Protein AF-A0A3L7VLM8-F1 (afdb_monomer_lite)

Radius of gyration: 22.76 Å; chains: 1; bounding box: 62×41×64 Å

Foldseek 3Di:
DPPPLDADDPLLVVLLVLLVQLLVLLVVLLVLLVVCVQLVLLQVDLDPPDDLCPLQPDPPDPPRDRVVPDPDVSVVSNNVSVNSLVSSLVSLLVSQLSLLVVAPPNVLSVQLSVLLVQLLVQLRVQAQRVCCVVQVPVRGNVVSNVVSVVSNVVSLVSLVVSLVVVVVVVDLCSLLSVLSSVLNVLSSVLSCLSRCCSSCCVPPNPVSSLVSSLSSVVSSVSSVVSSVSSVCVSVPADPDPDDPPPVVVCCLVVVLVVLVNQLSVLVSCCSPVVDPVSVVSNVVSLVVNLVSLVVVLVVLVVPVSVCVPCVVVSVVVNVVSVVVVVVVVVVCCQPPVPPDHVDDND

Sequence (346 aa):
MNTDAKPPAHGERGLRNLVWVSLLLTLPLLLLGTLITTFRVGMVDPLWPTEPWYLFNDPSRPGSVPFWKEDRPGYLIEHIHRVFGYLVGVAILVQTVAFGLKSRSMGVWIFGLAGVIVGTVLAMASIDTKLAITDPIGAVRPGILRAGLGIIIAGVSALFVTLVLEYREKGPMRFVMTLGAFVFLGVISQGLLGGLRVYLNAIVGPQLASIHGALAQVVFACMAGLLALLTLERNPPPPMAIPMTRRGVLIWTNGLLMLCLLQLVWAVWLRHFHHPIAQRLHLFFGCLIPAFIVGIHLKGLQYREIFRWFGPASGMLLILVLFQVLLGIEAWIGKFGTGKPLIEAA

pLDDT: mean 84.91, std 12.1, range [33.97, 97.69]

Secondary structure (DSSP, 8-state):
-----PPPPHHHHHHHHHHHHHHHHHHHHHHHHHHHHHHT-TTSS---SPPSSTTT--TTSTT---GGG---HHHHHHHHHHHHHHHHHHHHHHHHHHHHTT-TTHHHHHHHHHHHHHHHHHHHHTB-TTGGGT-TTTTB-HHHHHHHHHHHHHHHHHHHHHHHHHHHTT-TTHHHHHHHHHHHHHHHHHHHHHHHHHHHHHHH-THHHHHHHHHHHHHHHHHHHHHHHHHHHHSPPPP-SS---HHHHHHHHHHHHHHHHHHHHHHHHHHHH--HHHHHHHHHHHHHHHHHHHHHHHHHHTSHHHHHHHHHHHHHHHHHHHHHHHHHHHHHHHHHTSSS-SS---

Structure (mmCIF, N/CA/C/O backbone):
data_AF-A0A3L7VLM8-F1
#
_entry.id   AF-A0A3L7VLM8-F1
#
loop_
_atom_site.group_PDB
_atom_site.id
_atom_site.type_symbol
_atom_site.label_atom_id
_atom_site.label_alt_id
_atom_site.label_comp_id
_atom_site.label_asym_id
_atom_site.label_entity_id
_atom_site.label_seq_id
_atom_site.pdbx_PDB_ins_code
_atom_site.Cartn_x
_atom_site.Cartn_y
_atom_site.Cartn_z
_atom_site.occupancy
_atom_site.B_iso_or_equiv
_atom_site.auth_seq_id
_atom_site.auth_comp_id
_atom_site.auth_asym_id
_atom_site.auth_atom_id
_atom_site.pdbx_PDB_model_num
ATOM 1 N N . MET A 1 1 ? -20.679 16.022 30.825 1.00 39.44 1 MET A N 1
ATOM 2 C CA . MET A 1 1 ? -19.253 15.976 30.432 1.00 39.44 1 MET A CA 1
ATOM 3 C C . MET A 1 1 ? -18.596 14.969 31.351 1.00 39.44 1 MET A C 1
ATOM 5 O O . MET A 1 1 ? -18.498 15.251 32.532 1.00 39.44 1 MET A O 1
ATOM 9 N N . ASN A 1 2 ? -18.286 13.767 30.864 1.00 33.97 2 ASN A N 1
ATOM 10 C CA . ASN A 1 2 ? -17.602 12.771 31.685 1.00 33.97 2 ASN A CA 1
ATOM 11 C C . ASN A 1 2 ? -16.105 13.117 31.669 1.00 33.97 2 ASN A C 1
ATOM 13 O O . ASN A 1 2 ? -15.445 12.935 30.648 1.00 33.97 2 ASN A O 1
ATOM 17 N N . THR A 1 3 ? -15.621 13.736 32.742 1.00 45.78 3 THR A N 1
ATOM 18 C CA . THR A 1 3 ? -14.241 14.227 32.899 1.00 45.78 3 THR A CA 1
ATOM 19 C C . THR A 1 3 ? -13.246 13.125 33.271 1.00 45.78 3 THR A C 1
ATOM 21 O O . THR A 1 3 ? -12.060 13.406 33.399 1.00 45.78 3 THR A O 1
ATOM 24 N N . ASP A 1 4 ? -13.691 11.868 33.354 1.00 44.88 4 ASP A N 1
ATOM 25 C CA . ASP A 1 4 ? -12.878 10.730 33.807 1.00 44.88 4 ASP A CA 1
ATOM 26 C C . ASP A 1 4 ? -12.217 9.938 32.667 1.00 44.88 4 ASP A C 1
ATOM 28 O O . ASP A 1 4 ? -11.866 8.764 32.816 1.00 44.88 4 ASP A O 1
ATOM 32 N N . ALA A 1 5 ? -12.006 10.560 31.503 1.00 50.66 5 ALA A N 1
ATOM 33 C CA . ALA A 1 5 ? -11.162 9.970 30.469 1.00 50.66 5 ALA A CA 1
ATOM 34 C C . ALA A 1 5 ? -9.701 10.007 30.941 1.00 50.66 5 ALA A C 1
ATOM 36 O O . ALA A 1 5 ? -8.978 10.982 30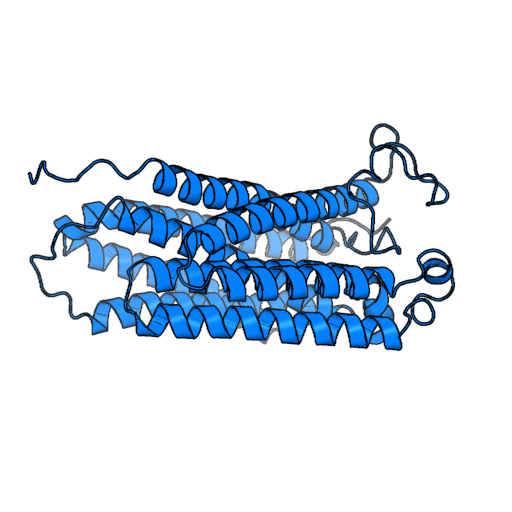.725 1.00 50.66 5 ALA A O 1
ATOM 37 N N . LYS A 1 6 ? -9.281 8.936 31.626 1.00 47.66 6 LYS A N 1
ATOM 38 C CA . LYS A 1 6 ? -7.903 8.716 32.075 1.00 47.66 6 LYS A CA 1
ATOM 39 C C . LYS A 1 6 ? -6.955 9.023 30.904 1.00 47.66 6 LYS A C 1
ATOM 41 O O . LYS A 1 6 ? -7.157 8.470 29.819 1.00 47.66 6 LYS A O 1
ATOM 46 N N . PRO A 1 7 ? -5.954 9.910 31.068 1.00 48.12 7 PRO A N 1
ATOM 47 C CA . PRO A 1 7 ? -5.064 10.263 29.973 1.00 48.12 7 PRO A CA 1
ATOM 48 C C . PRO A 1 7 ? -4.404 8.987 29.438 1.00 48.12 7 PRO A C 1
ATOM 50 O O . PRO A 1 7 ? -3.978 8.149 30.240 1.00 48.12 7 PRO A O 1
ATOM 53 N N . PRO A 1 8 ? -4.318 8.814 28.107 1.00 51.38 8 PRO A N 1
ATOM 54 C CA . PRO A 1 8 ? -3.797 7.587 27.532 1.00 51.38 8 PRO A CA 1
ATOM 55 C C . PRO A 1 8 ? -2.381 7.354 28.046 1.00 51.38 8 PRO A C 1
ATOM 57 O O . PRO A 1 8 ? -1.548 8.282 28.072 1.00 51.38 8 PRO A O 1
ATOM 60 N N . ALA A 1 9 ? -2.113 6.108 28.441 1.00 56.94 9 ALA A N 1
ATOM 61 C CA . ALA A 1 9 ? -0.786 5.684 28.848 1.00 56.94 9 ALA A CA 1
ATOM 62 C C . ALA A 1 9 ? 0.214 6.105 27.759 1.00 56.94 9 ALA A C 1
ATOM 64 O O . ALA A 1 9 ? -0.071 6.002 26.562 1.00 56.94 9 ALA A O 1
ATOM 65 N N . HIS A 1 10 ? 1.384 6.619 28.146 1.00 55.94 10 HIS A N 1
ATOM 66 C CA . HIS A 1 10 ? 2.382 7.157 27.208 1.00 55.94 10 HIS A CA 1
ATOM 67 C C . HIS A 1 10 ? 2.682 6.214 26.022 1.00 55.94 10 HIS A C 1
ATOM 69 O O . HIS A 1 10 ? 2.908 6.681 24.905 1.00 55.94 10 HIS A O 1
ATOM 75 N N . GLY A 1 11 ? 2.574 4.896 26.227 1.00 60.31 11 GLY A N 1
ATOM 76 C CA . GLY A 1 11 ? 2.759 3.884 25.189 1.00 60.31 11 GLY A CA 1
ATOM 77 C C . GLY A 1 11 ? 1.723 3.878 24.053 1.00 60.31 11 GLY A C 1
ATOM 78 O O . GLY A 1 11 ? 2.037 3.381 22.974 1.00 60.31 11 GLY A O 1
ATOM 79 N N . GLU A 1 12 ? 0.500 4.382 24.228 1.00 68.25 12 GLU A N 1
ATOM 80 C CA . GLU A 1 12 ? -0.524 4.423 23.158 1.00 68.25 12 GLU A CA 1
ATOM 81 C C . GLU A 1 12 ? -0.300 5.589 22.189 1.00 68.25 12 GLU A C 1
ATOM 83 O O . GLU A 1 12 ? -0.495 5.461 20.979 1.00 68.25 12 GLU A O 1
ATOM 88 N N . ARG A 1 13 ? 0.208 6.717 22.706 1.00 76.81 13 ARG A N 1
ATOM 89 C CA . ARG A 1 13 ? 0.612 7.869 21.887 1.00 76.81 13 ARG A CA 1
ATOM 90 C C . ARG A 1 13 ? 1.747 7.505 20.928 1.00 76.81 13 ARG A C 1
ATOM 92 O O . ARG A 1 13 ? 1.697 7.907 19.769 1.00 76.81 13 ARG A O 1
ATOM 99 N N . GLY A 1 14 ? 2.711 6.707 21.391 1.00 85.81 14 GLY A N 1
ATOM 100 C CA . GLY A 1 14 ? 3.822 6.227 20.566 1.00 85.81 14 GLY A CA 1
ATOM 101 C C . GLY A 1 14 ? 3.358 5.398 19.366 1.00 85.81 14 GLY A C 1
ATOM 102 O O . GLY A 1 14 ? 3.743 5.689 18.239 1.00 85.81 14 GLY A O 1
ATOM 103 N N . LEU A 1 15 ? 2.458 4.433 19.582 1.00 87.81 15 LEU A N 1
ATOM 104 C CA . LEU A 1 15 ? 1.950 3.562 18.514 1.00 87.81 15 LEU A CA 1
ATOM 105 C C . LEU A 1 15 ? 1.250 4.333 17.396 1.00 87.81 15 LEU A C 1
ATOM 107 O O . LEU A 1 15 ? 1.531 4.118 16.221 1.00 87.81 15 LEU A O 1
ATOM 111 N N . ARG A 1 16 ? 0.366 5.267 17.755 1.00 91.12 16 ARG A N 1
ATOM 112 C CA . ARG A 1 16 ? -0.339 6.085 16.764 1.00 91.12 16 ARG A CA 1
ATOM 113 C C . ARG A 1 16 ? 0.626 6.942 15.943 1.00 91.12 16 ARG A C 1
ATOM 115 O O . ARG A 1 16 ? 0.424 7.109 14.745 1.00 91.12 16 ARG A O 1
ATOM 122 N N . ASN A 1 17 ? 1.668 7.478 16.576 1.00 93.50 17 ASN A N 1
ATOM 123 C CA . ASN A 1 17 ? 2.672 8.282 15.885 1.00 93.50 17 ASN A CA 1
ATOM 124 C C . ASN A 1 17 ? 3.482 7.440 14.885 1.00 93.50 17 ASN A C 1
ATOM 126 O O . ASN A 1 17 ? 3.762 7.924 13.794 1.00 93.50 17 ASN A O 1
ATOM 130 N N . LEU A 1 18 ? 3.784 6.174 15.200 1.00 94.75 18 LEU A N 1
ATOM 131 C CA . LEU A 1 18 ? 4.432 5.253 14.255 1.00 94.75 18 LEU A CA 1
ATOM 132 C C . LEU A 1 18 ? 3.567 4.993 13.010 1.00 94.75 18 LEU A C 1
ATOM 134 O O . LEU A 1 18 ? 4.087 4.997 11.893 1.00 94.75 18 LEU A O 1
ATOM 138 N N . VAL A 1 19 ? 2.247 4.843 13.180 1.00 95.12 19 VAL A N 1
ATOM 139 C CA . VAL A 1 19 ? 1.322 4.695 12.039 1.00 95.12 19 VAL A CA 1
ATOM 140 C C . VAL A 1 19 ? 1.255 5.975 11.205 1.00 95.12 19 VAL A C 1
ATOM 142 O O . VAL A 1 19 ? 1.270 5.905 9.978 1.00 95.12 19 VAL A O 1
ATOM 145 N N . TRP A 1 20 ? 1.243 7.149 11.843 1.00 95.81 20 TRP A N 1
ATOM 146 C CA . TRP A 1 20 ? 1.320 8.431 11.135 1.00 95.81 20 TRP A CA 1
ATOM 147 C C . TRP A 1 20 ? 2.587 8.557 10.293 1.00 95.81 20 TRP A C 1
ATOM 149 O O . TRP A 1 20 ? 2.496 8.900 9.119 1.00 95.81 20 TRP A O 1
ATOM 159 N N . VAL A 1 21 ? 3.752 8.251 10.869 1.00 96.69 21 VAL A N 1
ATOM 160 C CA . VAL A 1 21 ? 5.030 8.267 10.143 1.00 96.69 21 VAL A CA 1
ATOM 161 C C . VAL A 1 21 ? 4.974 7.318 8.947 1.00 96.69 21 VAL A C 1
ATOM 163 O O . VAL A 1 21 ? 5.314 7.715 7.835 1.00 96.69 21 VAL A O 1
ATOM 166 N N . SER A 1 22 ? 4.468 6.099 9.142 1.00 96.94 22 SER A N 1
ATOM 167 C CA . SER A 1 22 ? 4.335 5.117 8.063 1.00 96.94 22 SER A CA 1
ATOM 168 C C . SER A 1 22 ? 3.427 5.608 6.929 1.00 96.94 22 SER A C 1
ATOM 170 O O . SER A 1 22 ? 3.779 5.476 5.758 1.00 96.94 22 SER A O 1
ATOM 172 N N . LEU A 1 23 ? 2.291 6.234 7.252 1.00 96.12 23 LEU A N 1
ATOM 173 C CA . LEU A 1 23 ? 1.383 6.827 6.264 1.00 96.12 23 LEU A CA 1
ATOM 174 C C . LEU A 1 23 ? 2.022 7.997 5.509 1.00 96.12 23 LEU A C 1
ATOM 176 O O . LEU A 1 23 ? 1.921 8.058 4.284 1.00 96.12 23 LEU A O 1
ATOM 180 N N . LEU A 1 24 ? 2.701 8.895 6.226 1.00 96.81 24 LEU A N 1
ATOM 181 C CA . LEU A 1 24 ? 3.368 10.060 5.641 1.00 96.81 24 LEU A CA 1
ATOM 182 C C . LEU A 1 24 ? 4.532 9.672 4.725 1.00 96.81 24 LEU A C 1
ATOM 184 O O . LEU A 1 24 ? 4.775 10.376 3.754 1.00 96.81 24 LEU A O 1
ATOM 188 N N . LEU A 1 25 ? 5.216 8.557 4.994 1.00 97.69 25 LEU A N 1
ATOM 189 C CA . LEU A 1 25 ? 6.241 8.000 4.103 1.00 97.69 25 LEU A CA 1
ATOM 190 C C . LEU A 1 25 ? 5.637 7.230 2.921 1.00 97.69 25 LEU A C 1
ATOM 192 O O . LEU A 1 25 ? 6.186 7.249 1.821 1.00 97.69 25 LEU A O 1
ATOM 196 N N . THR A 1 26 ? 4.494 6.570 3.118 1.00 97.69 26 THR A N 1
ATOM 197 C CA . THR A 1 26 ? 3.841 5.785 2.056 1.00 97.69 26 THR A CA 1
ATOM 198 C C . THR A 1 26 ? 3.175 6.677 1.008 1.00 97.69 26 THR A C 1
ATOM 200 O O . THR A 1 26 ? 3.148 6.327 -0.168 1.00 97.69 26 THR A O 1
ATOM 203 N N . LEU A 1 27 ? 2.675 7.854 1.390 1.00 95.00 27 LEU A N 1
ATOM 204 C CA . LEU A 1 27 ? 2.068 8.796 0.448 1.00 95.00 27 LEU A CA 1
ATOM 205 C C . LEU A 1 27 ? 3.019 9.215 -0.700 1.00 95.00 27 LEU A C 1
ATOM 207 O O . LEU A 1 27 ? 2.658 9.001 -1.860 1.00 95.00 27 LEU A O 1
ATOM 211 N N . PRO A 1 28 ? 4.231 9.754 -0.446 1.00 96.25 28 PRO A N 1
ATOM 212 C CA . PRO A 1 28 ? 5.183 10.058 -1.510 1.00 96.25 28 PRO A CA 1
ATOM 213 C C . PRO A 1 28 ? 5.636 8.798 -2.254 1.00 96.25 28 PRO A C 1
ATOM 215 O O . PRO A 1 28 ? 5.805 8.863 -3.469 1.00 96.25 28 PRO A O 1
ATOM 218 N N . LEU A 1 29 ? 5.746 7.640 -1.587 1.00 97.00 29 LEU A N 1
ATOM 219 C CA . LEU A 1 29 ? 6.049 6.371 -2.257 1.00 97.00 29 LEU A CA 1
ATOM 220 C C . LEU A 1 29 ? 5.020 6.038 -3.355 1.00 97.00 29 LEU A C 1
ATOM 222 O O . LEU A 1 29 ? 5.406 5.689 -4.473 1.00 97.00 29 LEU A O 1
ATOM 226 N N . LEU A 1 30 ? 3.721 6.194 -3.072 1.00 95.31 30 LEU A N 1
ATOM 227 C CA . LEU A 1 30 ? 2.640 5.969 -4.043 1.00 95.31 30 LEU A CA 1
ATOM 228 C C . LEU A 1 30 ? 2.655 6.988 -5.191 1.00 95.31 30 LEU A C 1
ATOM 230 O O . LEU A 1 30 ? 2.444 6.620 -6.352 1.00 95.31 30 LEU A O 1
ATOM 234 N N . LEU A 1 31 ? 2.924 8.260 -4.885 1.00 93.94 31 LEU A N 1
ATOM 235 C CA . LEU A 1 31 ? 3.045 9.310 -5.900 1.00 93.94 31 LEU A CA 1
ATOM 236 C C . LEU A 1 31 ? 4.219 9.023 -6.843 1.00 93.94 31 LEU A C 1
ATOM 238 O O . LEU A 1 31 ? 4.042 9.013 -8.059 1.00 93.94 31 LEU A O 1
ATOM 242 N N . LEU A 1 32 ? 5.385 8.680 -6.294 1.00 94.81 32 LEU A N 1
ATOM 243 C CA . LEU A 1 32 ? 6.559 8.267 -7.065 1.00 94.81 32 LEU A CA 1
ATOM 244 C C . LEU A 1 32 ? 6.281 7.009 -7.900 1.00 94.81 32 LEU A C 1
ATOM 246 O O . LEU A 1 32 ? 6.687 6.942 -9.055 1.00 94.81 32 LEU A O 1
ATOM 250 N N . GLY A 1 33 ? 5.521 6.044 -7.372 1.00 92.69 33 GLY A N 1
ATOM 251 C CA . GLY A 1 33 ? 5.088 4.865 -8.133 1.00 92.69 33 GLY A CA 1
ATOM 252 C C . GLY A 1 33 ? 4.193 5.224 -9.326 1.00 92.69 33 GLY A C 1
ATOM 253 O O . GLY A 1 33 ? 4.283 4.620 -10.401 1.00 92.69 33 GLY A O 1
ATOM 254 N N . THR A 1 34 ? 3.369 6.265 -9.174 1.00 88.94 34 THR A N 1
ATOM 255 C CA . THR A 1 34 ? 2.581 6.826 -10.278 1.00 88.94 34 THR A CA 1
ATOM 256 C C . THR A 1 34 ? 3.490 7.466 -11.324 1.00 88.94 34 THR A C 1
ATOM 258 O O . THR A 1 34 ? 3.306 7.180 -12.505 1.00 88.94 34 THR A O 1
ATOM 261 N N . LEU A 1 35 ? 4.504 8.241 -10.917 1.00 90.19 35 LEU A N 1
ATOM 262 C CA . LEU A 1 35 ? 5.498 8.821 -11.833 1.00 90.19 35 LEU A CA 1
ATOM 263 C C . LEU A 1 35 ? 6.276 7.740 -12.588 1.00 90.19 35 LEU A C 1
ATOM 265 O O . LEU A 1 35 ? 6.375 7.815 -13.810 1.00 90.19 35 LEU A O 1
ATOM 269 N N . ILE A 1 36 ? 6.730 6.691 -11.894 1.00 90.38 36 ILE A N 1
ATOM 270 C CA . ILE A 1 36 ? 7.381 5.523 -12.504 1.00 90.38 36 ILE A CA 1
ATOM 271 C C . ILE A 1 36 ? 6.535 4.950 -13.636 1.00 90.38 36 ILE A C 1
ATOM 273 O O . ILE A 1 36 ? 7.028 4.695 -14.733 1.00 90.38 36 ILE A O 1
ATOM 277 N N . THR A 1 37 ? 5.247 4.748 -13.370 1.00 85.56 37 THR A N 1
ATOM 278 C CA . THR A 1 37 ? 4.349 4.108 -14.332 1.00 85.56 37 THR A CA 1
ATOM 279 C C . THR A 1 37 ? 3.968 5.063 -15.465 1.00 85.56 37 THR A C 1
ATOM 281 O O . THR A 1 37 ? 3.727 4.624 -16.587 1.00 85.56 37 THR A O 1
ATOM 284 N N . THR A 1 38 ? 3.884 6.366 -15.191 1.00 83.38 38 THR A N 1
ATOM 285 C CA . THR A 1 38 ? 3.551 7.397 -16.183 1.00 83.38 38 THR A CA 1
ATOM 286 C C . THR A 1 38 ? 4.710 7.643 -17.145 1.00 83.38 38 THR A C 1
ATOM 288 O O . THR A 1 38 ? 4.496 7.617 -18.353 1.00 83.38 38 THR A O 1
ATOM 291 N N . PHE A 1 39 ? 5.931 7.796 -16.629 1.00 85.19 39 PHE A N 1
ATOM 292 C CA . PHE A 1 39 ? 7.134 8.000 -17.442 1.00 85.19 39 PHE A CA 1
ATOM 293 C C . PHE A 1 39 ? 7.760 6.697 -17.947 1.00 85.19 39 PHE A C 1
ATOM 295 O O . PHE A 1 39 ? 8.713 6.738 -18.712 1.00 85.19 39 PHE A O 1
ATOM 302 N N . ARG A 1 40 ? 7.214 5.538 -17.552 1.00 86.75 40 ARG A N 1
ATOM 303 C CA . ARG A 1 40 ? 7.698 4.197 -17.931 1.00 86.75 40 ARG A CA 1
ATOM 304 C C . ARG A 1 40 ? 9.151 3.932 -17.523 1.00 86.75 40 ARG A C 1
ATOM 306 O O . ARG A 1 40 ? 9.852 3.167 -18.172 1.00 86.75 40 ARG A O 1
ATOM 313 N N . VAL A 1 41 ? 9.570 4.501 -16.397 1.00 89.50 41 VAL A N 1
ATOM 314 C CA . VAL A 1 41 ? 10.942 4.407 -15.868 1.00 89.50 41 VAL A CA 1
ATOM 315 C C . VAL A 1 41 ? 11.079 3.335 -14.783 1.00 89.50 41 VAL A C 1
ATOM 317 O O . VAL A 1 41 ? 11.945 3.410 -13.933 1.00 89.50 41 VAL A O 1
ATOM 320 N N . GLY A 1 42 ? 10.190 2.340 -14.747 1.00 84.38 42 GLY A N 1
ATOM 321 C CA . GLY A 1 42 ? 10.134 1.363 -13.647 1.00 84.38 42 GLY A CA 1
ATOM 322 C C . GLY A 1 42 ? 11.128 0.211 -13.717 1.00 84.38 42 GLY A C 1
ATOM 323 O O . GLY A 1 42 ? 10.953 -0.731 -12.943 1.00 84.38 42 GLY A O 1
ATOM 324 N N . MET A 1 43 ? 12.042 0.267 -14.688 1.00 87.00 43 MET A N 1
ATOM 325 C CA . MET A 1 43 ? 12.967 -0.787 -15.113 1.00 87.00 43 MET A CA 1
ATOM 326 C C . MET A 1 43 ? 14.268 -0.189 -15.691 1.00 87.00 43 MET A C 1
ATOM 328 O O . MET A 1 43 ? 14.934 -0.835 -16.496 1.00 87.00 43 MET A O 1
ATOM 332 N N . VAL A 1 44 ? 14.584 1.072 -15.370 1.00 86.88 44 VAL A N 1
ATOM 333 C CA . VAL A 1 44 ? 15.812 1.735 -15.834 1.00 86.88 44 VAL A CA 1
ATOM 334 C C . VAL A 1 44 ? 17.030 1.103 -15.158 1.00 86.88 44 VAL A C 1
ATOM 336 O O . VAL A 1 44 ? 18.052 0.926 -15.816 1.00 86.88 44 VAL A O 1
ATOM 339 N N . ASP A 1 45 ? 16.919 0.713 -13.882 1.00 85.81 45 ASP A N 1
ATOM 340 C CA . ASP A 1 45 ? 17.905 -0.154 -13.222 1.00 85.81 45 ASP A CA 1
ATOM 341 C C . ASP A 1 45 ? 17.491 -1.636 -13.286 1.00 85.81 45 ASP A C 1
ATOM 343 O O . ASP A 1 45 ? 16.538 -2.040 -12.601 1.00 85.81 45 ASP A O 1
ATOM 347 N N . PRO A 1 46 ? 18.220 -2.474 -14.052 1.00 83.94 46 PRO A N 1
ATOM 348 C CA . PRO A 1 46 ? 17.936 -3.902 -14.175 1.00 83.94 46 PRO A CA 1
ATOM 349 C C . PRO A 1 46 ? 18.320 -4.707 -12.921 1.00 83.94 46 PRO A C 1
ATOM 351 O O . PRO A 1 46 ? 18.087 -5.916 -12.872 1.00 83.94 46 PRO A O 1
ATOM 354 N N . LEU A 1 47 ? 18.919 -4.078 -11.906 1.00 86.50 47 LEU A N 1
ATOM 355 C CA . LEU A 1 47 ? 19.399 -4.761 -10.710 1.00 86.50 47 LEU A CA 1
ATOM 356 C C . LEU A 1 47 ? 18.444 -4.615 -9.528 1.00 86.50 47 LEU A C 1
ATOM 358 O O . LEU A 1 47 ? 18.072 -3.517 -9.119 1.00 86.50 47 LEU A O 1
ATOM 362 N N . TRP A 1 48 ? 18.104 -5.741 -8.913 1.00 87.38 48 TRP A N 1
ATOM 363 C CA . TRP A 1 48 ? 17.438 -5.846 -7.625 1.00 87.38 48 TRP A CA 1
ATOM 364 C C . TRP A 1 48 ? 17.892 -7.140 -6.917 1.00 87.38 48 TRP A C 1
ATOM 366 O O . TRP A 1 48 ? 18.001 -8.178 -7.555 1.00 87.38 48 TRP A O 1
ATOM 376 N N . PRO A 1 49 ? 18.127 -7.156 -5.600 1.00 86.38 49 PRO A N 1
ATOM 377 C CA . PRO A 1 49 ? 17.949 -6.072 -4.643 1.00 86.38 49 PRO A CA 1
ATOM 378 C C . PRO A 1 49 ? 19.009 -4.974 -4.775 1.00 86.38 49 PRO A C 1
ATOM 380 O O . PRO A 1 49 ? 20.135 -5.216 -5.198 1.00 86.38 49 PRO A O 1
ATOM 383 N N . THR A 1 50 ? 18.646 -3.745 -4.406 1.00 84.69 50 THR A N 1
ATOM 384 C CA . THR A 1 50 ? 19.601 -2.631 -4.272 1.00 84.69 50 THR A CA 1
ATOM 385 C C . THR A 1 50 ? 19.938 -2.440 -2.807 1.00 84.69 50 THR A C 1
ATOM 387 O O . THR A 1 50 ? 19.108 -2.726 -1.954 1.00 84.69 50 THR A O 1
ATOM 390 N N . GLU A 1 51 ? 21.095 -1.889 -2.473 1.00 83.31 51 GLU A N 1
ATOM 391 C CA . GLU A 1 51 ? 21.316 -1.412 -1.103 1.00 83.31 51 GLU A CA 1
ATOM 392 C C . GLU A 1 51 ? 20.395 -0.203 -0.810 1.00 83.31 51 GLU A C 1
ATOM 394 O O . GLU A 1 51 ? 19.753 0.294 -1.733 1.00 83.31 51 GLU A O 1
ATOM 399 N N . PRO A 1 52 ? 20.241 0.272 0.438 1.00 81.31 52 PRO A N 1
ATOM 400 C CA . PRO A 1 52 ? 19.489 1.504 0.722 1.00 81.31 52 PRO A CA 1
ATOM 401 C C . PRO A 1 52 ? 20.249 2.809 0.413 1.00 81.31 52 PRO A C 1
ATOM 403 O O . PRO A 1 52 ? 19.621 3.834 0.164 1.00 81.31 52 PRO A O 1
ATOM 406 N N . TRP A 1 53 ? 21.588 2.791 0.427 1.00 80.12 53 TRP A N 1
ATOM 407 C CA . TRP A 1 53 ? 22.461 3.978 0.297 1.00 80.12 53 TRP A CA 1
ATOM 408 C C . TRP A 1 53 ? 23.092 4.163 -1.092 1.00 80.12 53 TRP A C 1
ATOM 410 O O . TRP A 1 53 ? 23.858 5.099 -1.306 1.00 80.12 53 TRP A O 1
ATOM 420 N N . TYR A 1 54 ? 22.764 3.304 -2.049 1.00 77.19 54 TYR A N 1
ATOM 421 C CA . TYR A 1 54 ? 23.346 3.268 -3.396 1.00 77.19 54 TYR A CA 1
ATOM 422 C C . TYR A 1 54 ? 23.272 4.593 -4.190 1.00 77.19 54 TYR A C 1
ATOM 424 O O . TYR A 1 54 ? 24.077 4.798 -5.090 1.00 77.19 54 TYR A O 1
ATOM 432 N N . LEU A 1 55 ? 22.351 5.514 -3.863 1.00 81.12 55 LEU A N 1
ATOM 433 C CA . LEU A 1 55 ? 22.290 6.853 -4.478 1.00 81.12 55 LEU A CA 1
ATOM 434 C C . LEU A 1 55 ? 23.476 7.759 -4.099 1.00 81.12 55 LEU A C 1
ATOM 436 O O . LEU A 1 55 ? 23.714 8.764 -4.768 1.00 81.12 55 LEU A O 1
ATOM 440 N N . PHE A 1 56 ? 24.204 7.451 -3.023 1.00 78.62 56 PHE A N 1
ATOM 441 C CA . PHE A 1 56 ? 25.368 8.233 -2.597 1.00 78.62 56 PHE A CA 1
ATOM 442 C C . PHE A 1 56 ? 26.648 7.792 -3.305 1.00 78.62 56 PHE A C 1
ATOM 444 O O . PHE A 1 56 ? 27.449 8.641 -3.689 1.00 78.62 56 PHE A O 1
ATOM 451 N N . ASN A 1 57 ? 26.836 6.483 -3.465 1.00 72.06 57 ASN A N 1
ATOM 452 C CA . ASN A 1 57 ? 27.910 5.859 -4.230 1.00 72.06 57 ASN A CA 1
ATOM 453 C C . ASN A 1 57 ? 27.639 4.349 -4.270 1.00 72.06 57 ASN A C 1
ATOM 455 O O . ASN A 1 57 ? 27.420 3.760 -3.210 1.00 72.06 57 ASN A O 1
ATOM 459 N N . ASP A 1 58 ? 27.683 3.719 -5.444 1.00 70.94 58 ASP A N 1
ATOM 460 C CA . ASP A 1 58 ? 27.598 2.262 -5.546 1.00 70.94 58 ASP A CA 1
ATOM 461 C C . ASP A 1 58 ? 28.703 1.698 -6.451 1.00 70.94 58 ASP A C 1
ATOM 463 O O . ASP A 1 58 ? 28.527 1.596 -7.670 1.00 70.94 58 ASP A O 1
ATOM 467 N N . PRO A 1 59 ? 29.833 1.272 -5.859 1.00 67.00 59 PRO A N 1
ATOM 468 C CA . PRO A 1 59 ? 30.957 0.708 -6.599 1.00 67.00 59 PRO A CA 1
ATOM 469 C C . PRO A 1 59 ? 30.613 -0.578 -7.361 1.00 67.00 59 PRO A C 1
ATOM 471 O O . PRO A 1 59 ? 31.359 -0.975 -8.253 1.00 67.00 59 PRO A O 1
ATOM 474 N N . SER A 1 60 ? 29.519 -1.260 -7.001 1.00 65.62 60 SER A N 1
ATOM 475 C CA . SER A 1 60 ? 29.114 -2.520 -7.626 1.00 65.62 60 SER A CA 1
ATOM 476 C C . SER A 1 60 ? 28.376 -2.330 -8.957 1.00 65.62 60 SER A C 1
ATOM 478 O O . SER A 1 60 ? 28.213 -3.296 -9.705 1.00 65.62 60 SER A O 1
ATOM 480 N N . ARG A 1 61 ? 27.979 -1.092 -9.285 1.00 70.94 61 ARG A N 1
ATOM 481 C CA . ARG A 1 61 ? 27.235 -0.739 -10.499 1.00 70.94 61 ARG A CA 1
ATOM 482 C C . ARG A 1 61 ? 28.107 0.036 -11.496 1.00 70.94 61 ARG A C 1
ATOM 484 O O . ARG A 1 61 ? 28.478 1.178 -11.217 1.00 70.94 61 ARG A O 1
ATOM 491 N N . PRO A 1 62 ? 28.398 -0.526 -12.683 1.00 68.25 62 PRO A N 1
ATOM 492 C CA . PRO A 1 62 ? 29.109 0.194 -13.735 1.00 68.25 62 PRO A CA 1
ATOM 493 C C . PRO A 1 62 ? 28.369 1.480 -14.126 1.00 68.25 62 PRO A C 1
ATOM 495 O O . PRO A 1 62 ? 27.191 1.440 -14.473 1.00 68.25 62 PRO A O 1
ATOM 498 N N . GLY A 1 63 ? 29.060 2.621 -14.070 1.00 70.50 63 GLY A N 1
ATOM 499 C CA . GLY A 1 63 ? 28.486 3.918 -14.439 1.00 70.50 63 GLY A CA 1
ATOM 500 C C . GLY A 1 63 ? 27.560 4.540 -13.390 1.00 70.50 63 GLY A C 1
ATOM 501 O O . GLY A 1 63 ? 26.880 5.513 -13.708 1.00 70.50 63 GLY A O 1
ATOM 502 N N . SER A 1 64 ? 27.523 4.017 -12.157 1.00 74.81 64 SER A N 1
ATOM 503 C CA . SER A 1 64 ? 26.860 4.723 -11.061 1.00 74.81 64 SER A CA 1
ATOM 504 C C . SER A 1 64 ? 27.622 6.010 -10.734 1.00 74.81 64 SER A C 1
ATOM 506 O O . SER A 1 64 ? 28.851 6.037 -10.628 1.00 74.81 64 SER A O 1
ATOM 508 N N . VAL A 1 65 ? 26.878 7.100 -10.589 1.00 79.69 65 VAL A N 1
ATOM 509 C CA . VAL A 1 65 ? 27.389 8.370 -10.080 1.00 79.69 65 VAL A CA 1
ATOM 510 C C . VAL A 1 65 ? 26.559 8.776 -8.864 1.00 79.69 65 VAL A C 1
ATOM 512 O O . VAL A 1 65 ? 25.399 8.373 -8.750 1.00 79.69 65 VAL A O 1
ATOM 515 N N . PRO A 1 66 ? 27.118 9.566 -7.935 1.00 85.38 66 PRO A N 1
ATOM 516 C CA . PRO A 1 66 ? 26.327 10.122 -6.846 1.00 85.38 66 PRO A CA 1
ATOM 517 C C . PRO A 1 66 ? 25.124 10.908 -7.377 1.00 85.38 66 PRO A C 1
ATOM 519 O O . PRO A 1 66 ? 25.239 11.569 -8.408 1.00 85.38 66 PRO A O 1
ATOM 522 N N . PHE A 1 67 ? 24.000 10.908 -6.655 1.00 83.62 67 PHE A N 1
ATOM 523 C CA . PHE A 1 67 ? 22.736 11.473 -7.150 1.00 83.62 67 PHE A CA 1
ATOM 524 C C . PHE A 1 67 ? 22.827 12.945 -7.591 1.00 83.62 67 PHE A C 1
ATOM 526 O O . PHE A 1 67 ? 22.083 13.364 -8.467 1.00 83.62 67 PHE A O 1
ATOM 533 N N . TRP A 1 68 ? 23.739 13.736 -7.014 1.00 83.81 68 TRP A N 1
ATOM 534 C CA . TRP A 1 68 ? 23.968 15.139 -7.397 1.00 83.81 68 TRP A CA 1
ATOM 535 C C . TRP A 1 68 ? 24.730 15.312 -8.720 1.00 83.81 68 TRP A C 1
ATOM 537 O O . TRP A 1 68 ? 24.910 16.437 -9.178 1.00 83.81 68 TRP A O 1
ATOM 547 N N . LYS A 1 69 ? 25.211 14.217 -9.313 1.00 86.75 69 LYS A N 1
ATOM 548 C CA . LYS A 1 69 ? 25.854 14.158 -10.633 1.00 86.75 69 LYS A CA 1
ATOM 549 C C . LYS A 1 69 ? 25.066 13.314 -11.638 1.00 86.75 69 LYS A C 1
ATOM 551 O O . LYS A 1 69 ? 25.502 13.201 -12.775 1.00 86.75 69 LYS A O 1
ATOM 556 N N . GLU A 1 70 ? 23.960 12.703 -11.220 1.00 86.69 70 GLU A N 1
ATOM 557 C CA . GLU A 1 70 ? 23.113 11.885 -12.085 1.00 86.69 70 GLU A CA 1
ATOM 558 C C . GLU A 1 70 ? 22.199 12.797 -12.908 1.00 86.69 70 GLU A C 1
ATOM 560 O O . GLU A 1 70 ? 21.363 13.519 -12.365 1.00 86.69 70 GLU A O 1
ATOM 565 N N . ASP A 1 71 ? 22.377 12.775 -14.223 1.00 86.19 71 ASP A N 1
ATOM 566 C CA . ASP A 1 71 ? 21.670 13.619 -15.181 1.00 86.19 71 ASP A CA 1
ATOM 567 C C . ASP A 1 71 ? 20.444 12.926 -15.794 1.00 86.19 71 ASP A C 1
ATOM 569 O O . ASP A 1 71 ? 19.612 13.589 -16.416 1.00 86.19 71 ASP A O 1
ATOM 573 N N . ARG A 1 72 ? 20.268 11.613 -15.580 1.00 87.12 72 ARG A N 1
ATOM 574 C CA . ARG A 1 72 ? 19.130 10.850 -16.112 1.00 87.12 72 ARG A CA 1
ATOM 575 C C . ARG A 1 72 ? 17.914 10.957 -15.179 1.00 87.12 72 ARG A C 1
ATOM 577 O O . ARG A 1 72 ? 17.855 10.274 -14.149 1.00 87.12 72 ARG A O 1
ATOM 584 N N . PRO A 1 73 ? 16.861 11.717 -15.542 1.00 87.44 73 PRO A N 1
ATOM 585 C CA . PRO A 1 73 ? 15.717 11.944 -14.656 1.00 87.44 73 PRO A CA 1
ATOM 586 C C . PRO A 1 73 ? 14.938 10.657 -14.355 1.00 87.44 73 PRO A C 1
ATOM 588 O O . PRO A 1 73 ? 14.461 10.469 -13.237 1.00 87.44 73 PRO A O 1
ATOM 591 N N . GLY A 1 74 ? 14.838 9.739 -15.323 1.00 88.00 74 GLY A N 1
ATOM 592 C CA . GLY A 1 74 ? 14.171 8.451 -15.124 1.00 88.00 74 GLY A CA 1
ATOM 593 C C . GLY A 1 74 ? 14.863 7.571 -14.086 1.00 88.00 74 GLY A C 1
ATOM 594 O O . GLY A 1 74 ? 14.187 6.979 -13.244 1.00 88.00 74 GLY A O 1
ATOM 595 N N . TYR A 1 75 ? 16.199 7.570 -14.088 1.00 86.75 75 TYR A N 1
ATOM 596 C CA . TYR A 1 75 ? 16.999 6.879 -13.082 1.00 86.75 75 TYR A CA 1
ATOM 597 C C . TYR A 1 75 ? 16.723 7.472 -11.694 1.00 86.75 75 TYR A C 1
ATOM 599 O O . TYR A 1 75 ? 16.392 6.734 -10.771 1.00 86.75 75 TYR A O 1
ATOM 607 N N . LEU A 1 76 ? 16.755 8.798 -11.536 1.00 88.88 76 LEU A N 1
ATOM 608 C CA . LEU A 1 76 ? 16.448 9.442 -10.252 1.00 88.88 76 LEU A CA 1
ATOM 609 C C . LEU A 1 76 ? 15.033 9.121 -9.745 1.00 88.88 76 LEU A C 1
ATOM 611 O O . LEU A 1 76 ? 14.868 8.788 -8.573 1.00 88.88 76 LEU A O 1
ATOM 615 N N . ILE A 1 77 ? 14.017 9.179 -10.613 1.00 91.19 77 ILE A N 1
ATOM 616 C CA . ILE A 1 77 ? 12.622 8.880 -10.244 1.00 91.19 77 ILE A CA 1
ATOM 617 C C . ILE A 1 77 ? 12.486 7.442 -9.734 1.00 91.19 77 ILE A C 1
ATOM 619 O O . ILE A 1 77 ? 11.881 7.215 -8.681 1.00 91.19 77 ILE A O 1
ATOM 623 N N . GLU A 1 78 ? 13.053 6.474 -10.459 1.00 90.50 78 GLU A N 1
ATOM 624 C CA . GLU A 1 78 ? 13.009 5.068 -10.061 1.00 90.50 78 GLU A CA 1
ATOM 625 C C . GLU A 1 78 ? 13.687 4.840 -8.708 1.00 90.50 78 GLU A C 1
ATOM 627 O O . GLU A 1 78 ? 13.163 4.151 -7.829 1.00 90.50 78 GLU A O 1
ATOM 632 N N . HIS A 1 79 ? 14.848 5.448 -8.514 1.00 88.94 79 HIS A N 1
ATOM 633 C CA . HIS A 1 79 ? 15.659 5.193 -7.338 1.00 88.94 79 HIS A CA 1
ATOM 634 C C . HIS A 1 79 ? 15.147 5.912 -6.089 1.00 88.94 79 HIS A C 1
ATOM 636 O O . HIS A 1 79 ? 15.088 5.315 -5.011 1.00 88.94 79 HIS A O 1
ATOM 642 N N . ILE A 1 80 ? 14.655 7.146 -6.213 1.00 91.69 80 ILE A N 1
ATOM 643 C CA . ILE A 1 80 ? 13.980 7.826 -5.100 1.00 91.69 80 ILE A CA 1
ATOM 644 C C . ILE A 1 80 ? 12.768 6.998 -4.644 1.00 91.69 80 ILE A C 1
ATOM 646 O O . ILE A 1 80 ? 12.573 6.814 -3.443 1.00 91.69 80 ILE A O 1
ATOM 650 N N . HIS A 1 81 ? 12.004 6.403 -5.567 1.00 94.00 81 HIS A N 1
ATOM 651 C CA . HIS A 1 81 ? 10.928 5.474 -5.206 1.00 94.00 81 HIS A CA 1
ATOM 652 C C . HIS A 1 81 ? 11.434 4.253 -4.423 1.00 94.00 81 HIS A C 1
ATOM 654 O O . HIS A 1 81 ? 10.853 3.915 -3.392 1.00 94.00 81 HIS A O 1
ATOM 660 N N . ARG A 1 82 ? 12.533 3.614 -4.855 1.00 93.00 82 ARG A N 1
ATOM 661 C CA . ARG A 1 82 ? 13.144 2.480 -4.132 1.00 93.00 82 ARG A CA 1
ATOM 662 C C . ARG A 1 82 ? 13.611 2.886 -2.724 1.00 93.00 82 ARG A C 1
ATOM 664 O O . ARG A 1 82 ? 13.367 2.148 -1.771 1.00 93.00 82 ARG A O 1
ATOM 671 N N . VAL A 1 83 ? 14.204 4.074 -2.560 1.00 92.44 83 VAL A N 1
ATOM 672 C CA . VAL A 1 83 ? 14.609 4.616 -1.244 1.00 92.44 83 VAL A CA 1
ATOM 673 C C . VAL A 1 83 ? 13.400 4.841 -0.337 1.00 92.44 83 VAL A C 1
ATOM 675 O O . VAL A 1 83 ? 13.413 4.412 0.816 1.00 92.44 83 VAL A O 1
ATOM 678 N N . PHE A 1 84 ? 12.320 5.437 -0.847 1.00 95.00 84 PHE A N 1
ATOM 679 C CA . PHE A 1 84 ? 11.072 5.536 -0.086 1.00 95.00 84 PHE A CA 1
ATOM 680 C C . PHE A 1 84 ? 10.507 4.154 0.270 1.00 95.00 84 PHE A C 1
ATOM 682 O O . PHE A 1 84 ? 9.972 3.986 1.364 1.00 95.00 84 PHE A O 1
ATOM 689 N N . GLY A 1 85 ? 10.683 3.152 -0.596 1.00 94.94 85 GLY A N 1
ATOM 690 C CA . GLY A 1 85 ? 10.345 1.758 -0.308 1.00 94.94 85 GLY A CA 1
ATOM 691 C C . GLY A 1 85 ? 11.078 1.230 0.927 1.00 94.94 85 GLY A C 1
ATOM 692 O O . GLY A 1 85 ? 10.446 0.652 1.812 1.00 94.94 85 GLY A O 1
ATOM 693 N N . TYR A 1 86 ? 12.382 1.508 1.045 1.00 93.75 86 TYR A N 1
ATOM 694 C CA . TYR A 1 86 ? 13.165 1.188 2.244 1.00 93.75 86 TYR A CA 1
ATOM 695 C C . TYR A 1 86 ? 12.683 1.938 3.485 1.00 93.75 86 TYR A C 1
ATOM 697 O O . TYR A 1 86 ? 12.492 1.318 4.531 1.00 93.75 86 TYR A O 1
ATOM 705 N N . LEU A 1 87 ? 12.441 3.248 3.378 1.00 95.62 87 LEU A N 1
ATOM 706 C CA . LEU A 1 87 ? 11.958 4.057 4.502 1.00 95.62 87 LEU A CA 1
ATOM 707 C C . LEU A 1 87 ? 10.609 3.549 5.029 1.00 95.62 87 LEU A C 1
ATOM 709 O O . LEU A 1 87 ? 10.433 3.400 6.239 1.00 95.62 87 LEU A O 1
ATOM 713 N N . VAL A 1 88 ? 9.677 3.229 4.128 1.00 97.38 88 VAL A N 1
ATOM 714 C CA . VAL A 1 88 ? 8.381 2.634 4.481 1.00 97.38 88 VAL A CA 1
ATOM 715 C C . VAL A 1 88 ? 8.570 1.252 5.101 1.00 97.38 88 VAL A C 1
ATOM 717 O O . VAL A 1 88 ? 7.975 0.974 6.140 1.00 97.38 88 VAL A O 1
ATOM 720 N N . GLY A 1 89 ? 9.426 0.402 4.523 1.00 95.31 89 GLY A N 1
ATOM 721 C CA . GLY A 1 89 ? 9.736 -0.921 5.067 1.00 95.31 89 GLY A CA 1
ATOM 722 C C . GLY A 1 89 ? 10.260 -0.863 6.505 1.00 95.31 89 GLY A C 1
ATOM 723 O O . GLY A 1 89 ? 9.764 -1.585 7.370 1.00 95.31 89 GLY A O 1
ATOM 724 N N . VAL A 1 90 ? 11.196 0.049 6.791 1.00 95.31 90 VAL A N 1
ATOM 725 C CA . VAL A 1 90 ? 11.738 0.266 8.142 1.00 95.31 90 VAL A CA 1
ATOM 726 C C . VAL A 1 90 ? 10.671 0.809 9.090 1.00 95.31 90 VAL A C 1
ATOM 728 O O . VAL A 1 90 ? 10.511 0.276 10.188 1.00 95.31 90 VAL A O 1
ATOM 731 N N . ALA A 1 91 ? 9.906 1.827 8.686 1.00 96.88 91 ALA A N 1
ATOM 732 C CA . ALA A 1 91 ? 8.854 2.400 9.528 1.00 96.88 91 ALA A CA 1
ATOM 733 C C . ALA A 1 91 ? 7.803 1.347 9.924 1.00 96.88 91 ALA A C 1
ATOM 735 O O . ALA A 1 91 ? 7.417 1.243 11.091 1.00 96.88 91 ALA A O 1
ATOM 736 N N . ILE A 1 92 ? 7.407 0.506 8.967 1.00 96.12 92 ILE A N 1
ATOM 737 C CA . ILE A 1 92 ? 6.435 -0.566 9.171 1.00 96.12 92 ILE A CA 1
ATOM 738 C C . ILE A 1 92 ? 7.017 -1.707 10.001 1.00 96.12 92 ILE A C 1
ATOM 740 O O . ILE A 1 92 ? 6.309 -2.254 10.849 1.00 96.12 92 ILE A O 1
ATOM 744 N N . LEU A 1 93 ? 8.301 -2.031 9.845 1.00 94.44 93 LEU A N 1
ATOM 745 C CA . LEU A 1 93 ? 8.986 -2.976 10.722 1.00 94.44 93 LEU A CA 1
ATOM 746 C C . LEU A 1 93 ? 8.997 -2.476 12.174 1.00 94.44 93 LEU A C 1
ATOM 748 O O . LEU A 1 93 ? 8.577 -3.207 13.069 1.00 94.44 93 LEU A O 1
ATOM 752 N N . VAL A 1 94 ? 9.395 -1.222 12.412 1.00 95.00 94 VAL A N 1
ATOM 753 C CA . VAL A 1 94 ? 9.403 -0.612 13.755 1.00 95.00 94 VAL A CA 1
ATOM 754 C C . VAL A 1 94 ? 8.001 -0.617 14.365 1.00 95.00 94 VAL A C 1
ATOM 756 O O . VAL A 1 94 ? 7.827 -1.009 15.519 1.00 95.00 94 VAL A O 1
ATOM 759 N N . GLN A 1 95 ? 6.983 -0.249 13.586 1.00 93.44 95 GLN A N 1
ATOM 760 C CA . GLN A 1 95 ? 5.584 -0.321 14.007 1.00 93.44 95 GLN A CA 1
ATOM 761 C C . GLN A 1 95 ? 5.166 -1.753 14.388 1.00 93.44 95 GLN A C 1
ATOM 763 O O . GLN A 1 95 ? 4.533 -1.961 15.423 1.00 93.44 95 GLN A O 1
ATOM 768 N N . THR A 1 96 ? 5.536 -2.742 13.575 1.00 92.25 96 THR A N 1
ATOM 769 C CA . THR A 1 96 ? 5.195 -4.162 13.772 1.00 92.25 96 THR A CA 1
ATOM 770 C C . THR A 1 96 ? 5.869 -4.732 15.018 1.00 92.25 96 THR A C 1
ATOM 772 O O . THR A 1 96 ? 5.231 -5.446 15.794 1.00 92.25 96 THR A O 1
ATOM 775 N N . VAL A 1 97 ? 7.131 -4.369 15.265 1.00 91.94 97 VAL A N 1
ATOM 776 C CA . VAL A 1 97 ? 7.838 -4.690 16.514 1.00 91.94 97 VAL A CA 1
ATOM 777 C C . VAL A 1 97 ? 7.121 -4.051 17.700 1.00 91.94 97 VAL A C 1
ATOM 779 O O . VAL A 1 97 ? 6.805 -4.744 18.664 1.00 91.94 97 VAL A O 1
ATOM 782 N N . ALA A 1 98 ? 6.788 -2.760 17.623 1.00 90.50 98 ALA A N 1
ATOM 783 C CA . ALA A 1 98 ? 6.125 -2.047 18.714 1.00 90.50 98 ALA A CA 1
ATOM 784 C C . ALA A 1 98 ? 4.745 -2.632 19.070 1.00 90.50 98 ALA A C 1
ATOM 786 O O . ALA A 1 98 ? 4.373 -2.645 20.244 1.00 90.50 98 ALA A O 1
ATOM 787 N N . PHE A 1 99 ? 3.992 -3.140 18.089 1.00 87.62 99 PHE A N 1
ATOM 788 C CA . PHE A 1 99 ? 2.758 -3.893 18.344 1.00 87.62 99 PHE A CA 1
ATOM 789 C C . PHE A 1 99 ? 3.035 -5.254 18.983 1.00 87.62 99 PHE A C 1
ATOM 791 O O . PHE A 1 99 ? 2.383 -5.610 19.962 1.00 87.62 99 PHE A O 1
ATOM 798 N N . GLY A 1 100 ? 4.031 -5.980 18.475 1.00 85.75 100 GLY A N 1
ATOM 799 C CA . GLY A 1 100 ? 4.456 -7.274 19.003 1.00 85.75 100 GLY A CA 1
ATOM 800 C C . GLY A 1 100 ? 4.870 -7.245 20.467 1.00 85.75 100 GLY A C 1
ATOM 801 O O . GLY A 1 100 ? 4.476 -8.118 21.233 1.00 85.75 100 GLY A O 1
ATOM 802 N N . LEU A 1 101 ? 5.595 -6.201 20.875 1.00 86.56 101 LEU A N 1
ATOM 803 C CA . LEU A 1 101 ? 6.020 -5.994 22.265 1.00 86.56 101 LEU A CA 1
ATOM 804 C C . LEU A 1 101 ? 4.847 -5.798 23.238 1.00 86.56 101 LEU A C 1
ATOM 806 O O . LEU A 1 101 ? 5.027 -5.914 24.446 1.00 86.56 101 LEU A O 1
ATOM 810 N N . LYS A 1 102 ? 3.646 -5.495 22.731 1.00 82.94 102 LYS A N 1
ATOM 811 C CA . LYS A 1 102 ? 2.417 -5.411 23.530 1.00 82.94 102 LYS A CA 1
ATOM 812 C C . LYS A 1 102 ? 1.535 -6.655 23.425 1.00 82.94 102 LYS A C 1
ATOM 814 O O . LYS A 1 102 ? 0.520 -6.723 24.116 1.00 82.94 102 LYS A O 1
ATOM 819 N N . SER A 1 103 ? 1.892 -7.614 22.571 1.00 81.25 103 SER A N 1
ATOM 820 C CA . SER A 1 103 ? 1.180 -8.886 22.449 1.00 81.25 103 SER A CA 1
ATOM 821 C C . SER A 1 103 ? 1.433 -9.756 23.673 1.00 81.25 103 SER A C 1
ATOM 823 O O . SER A 1 103 ? 2.558 -9.857 24.162 1.00 81.25 103 SER A O 1
ATOM 825 N N . ARG A 1 104 ? 0.404 -10.476 24.121 1.00 79.81 104 ARG A N 1
ATOM 826 C CA . ARG A 1 104 ? 0.562 -11.532 25.130 1.00 79.81 104 ARG A CA 1
ATOM 827 C C . ARG A 1 104 ? 1.311 -12.742 24.582 1.00 79.81 104 ARG A C 1
ATOM 829 O O . ARG A 1 104 ? 1.992 -13.435 25.327 1.00 79.81 104 ARG A O 1
ATOM 836 N N . SER A 1 105 ? 1.223 -12.967 23.273 1.00 84.88 105 SER A N 1
ATOM 837 C CA . SER A 1 105 ? 1.903 -14.043 22.544 1.00 84.88 105 SER A CA 1
ATOM 838 C C . SER A 1 105 ? 3.245 -13.609 21.932 1.00 84.88 105 SER A C 1
ATOM 840 O O . SER A 1 105 ? 3.656 -14.120 20.889 1.00 84.88 105 SER A O 1
ATOM 842 N N . MET A 1 106 ? 3.948 -12.677 22.591 1.00 86.00 106 MET A N 1
ATOM 843 C CA . MET A 1 106 ? 5.178 -12.041 22.098 1.00 86.00 106 MET A CA 1
ATOM 844 C C . MET A 1 106 ? 6.223 -13.038 21.572 1.00 86.00 106 MET A C 1
ATOM 846 O O . MET A 1 106 ? 6.843 -12.772 20.549 1.00 86.00 106 MET A O 1
ATOM 850 N N . GLY A 1 107 ? 6.396 -14.199 22.215 1.00 86.44 107 GLY A N 1
ATOM 851 C CA . GLY A 1 107 ? 7.334 -15.224 21.742 1.00 86.44 107 GLY A CA 1
ATOM 852 C C . GLY A 1 107 ? 7.012 -15.702 20.323 1.00 86.44 107 GLY A C 1
ATOM 853 O O . GLY A 1 107 ? 7.853 -15.616 19.433 1.00 86.44 107 GLY A O 1
ATOM 854 N N . VAL A 1 108 ? 5.768 -16.126 20.083 1.00 86.75 108 VAL A N 1
ATOM 855 C CA . VAL A 1 108 ? 5.308 -16.580 18.758 1.00 86.75 108 VAL A CA 1
ATOM 856 C C . VAL A 1 108 ? 5.354 -15.430 17.743 1.00 86.75 108 VAL A C 1
ATOM 858 O O . VAL A 1 108 ? 5.705 -15.651 16.585 1.00 86.75 108 VAL A O 1
ATOM 861 N N . TRP A 1 109 ? 5.086 -14.194 18.179 1.00 87.81 109 TRP A N 1
ATOM 862 C CA . TRP A 1 109 ? 5.203 -13.005 17.329 1.00 87.81 109 TRP A CA 1
ATOM 863 C C . TRP A 1 109 ? 6.639 -12.762 16.866 1.00 87.81 109 TRP A C 1
ATOM 865 O O . TRP A 1 109 ? 6.872 -12.549 15.679 1.00 87.81 109 TRP A O 1
ATOM 875 N N . ILE A 1 110 ? 7.606 -12.817 17.787 1.00 89.56 110 ILE A N 1
ATOM 876 C CA . ILE A 1 110 ? 9.030 -12.641 17.481 1.00 89.56 110 ILE A CA 1
ATOM 877 C C . ILE A 1 110 ? 9.499 -13.734 16.522 1.00 89.56 110 ILE A C 1
ATOM 879 O O . ILE A 1 110 ? 10.153 -13.414 15.534 1.00 89.56 110 ILE A O 1
ATOM 883 N N . PHE A 1 111 ? 9.123 -14.997 16.757 1.00 91.88 111 PHE A N 1
ATOM 884 C CA . PHE A 1 111 ? 9.440 -16.092 15.835 1.00 91.88 111 PHE A CA 1
ATOM 885 C C . PHE A 1 111 ? 8.840 -15.863 14.444 1.00 91.88 111 PHE A C 1
ATOM 887 O O . PHE A 1 111 ? 9.537 -16.026 13.442 1.00 91.88 111 PHE A O 1
ATOM 894 N N . GLY A 1 112 ? 7.576 -15.440 14.372 1.00 92.25 112 GLY A N 1
ATOM 895 C CA . GLY A 1 112 ? 6.919 -15.123 13.107 1.00 92.25 112 GLY A CA 1
ATOM 896 C C . GLY A 1 112 ? 7.605 -13.984 12.356 1.00 92.25 112 GLY A C 1
ATOM 897 O O . GLY A 1 112 ? 7.910 -14.113 11.170 1.00 92.25 112 GLY A O 1
ATOM 898 N N . LEU A 1 113 ? 7.919 -12.895 13.059 1.00 92.38 113 LEU A N 1
ATOM 899 C CA . LEU A 1 113 ? 8.602 -11.735 12.495 1.00 92.38 113 LEU A CA 1
ATOM 900 C C . LEU A 1 113 ? 10.022 -12.079 12.026 1.00 92.38 113 LEU A C 1
ATOM 902 O O . LEU A 1 113 ? 10.395 -11.734 10.906 1.00 92.38 113 LEU A O 1
ATOM 906 N N . ALA A 1 114 ? 10.794 -12.794 12.848 1.00 93.44 114 ALA A N 1
ATOM 907 C CA . ALA A 1 114 ? 12.133 -13.256 12.497 1.00 93.44 114 ALA A CA 1
ATOM 908 C C . ALA A 1 114 ? 12.098 -14.168 11.265 1.00 93.44 114 ALA A C 1
ATOM 910 O O . ALA A 1 114 ? 12.903 -13.984 10.356 1.00 93.44 114 ALA A O 1
ATOM 911 N N . GLY A 1 115 ? 11.127 -15.084 11.187 1.00 94.50 115 GLY A N 1
ATOM 912 C CA . GLY A 1 115 ? 10.904 -15.923 10.012 1.00 94.50 115 GLY A CA 1
ATOM 913 C C . GLY A 1 115 ? 10.669 -15.094 8.749 1.00 94.50 115 GLY A C 1
ATOM 914 O O . GLY A 1 115 ? 11.368 -15.275 7.756 1.00 94.50 115 GLY A O 1
ATOM 915 N N . VAL A 1 116 ? 9.757 -14.117 8.783 1.00 94.06 116 VAL A N 1
ATOM 916 C CA . VAL A 1 116 ? 9.504 -13.256 7.613 1.00 94.06 116 VAL A CA 1
ATOM 917 C C . VAL A 1 116 ? 10.757 -12.477 7.198 1.00 94.06 116 VAL A C 1
ATOM 919 O O . VAL A 1 116 ? 11.065 -12.424 6.007 1.00 94.06 116 VAL A O 1
ATOM 922 N N . ILE A 1 117 ? 11.507 -11.913 8.150 1.00 92.50 117 ILE A N 1
ATOM 923 C CA . ILE A 1 117 ? 12.738 -11.159 7.861 1.00 92.50 117 ILE A CA 1
ATOM 924 C C . ILE A 1 117 ? 13.799 -12.074 7.242 1.00 92.50 117 ILE A C 1
ATOM 926 O O . ILE A 1 117 ? 14.292 -11.784 6.155 1.00 92.50 117 ILE A O 1
ATOM 930 N N . VAL A 1 118 ? 14.119 -13.195 7.896 1.00 95.31 118 VAL A N 1
ATOM 931 C CA . VAL A 1 118 ? 15.135 -14.150 7.427 1.00 95.31 118 VAL A CA 1
ATOM 932 C C . VAL A 1 118 ? 14.759 -14.706 6.059 1.00 95.31 118 VAL A C 1
ATOM 934 O O . VAL A 1 118 ? 15.588 -14.730 5.154 1.00 95.31 118 VAL A O 1
ATOM 937 N N . GLY A 1 119 ? 13.501 -15.103 5.875 1.00 95.19 119 GLY A N 1
ATOM 938 C CA . GLY A 1 119 ? 13.023 -15.617 4.599 1.00 95.19 119 GLY A CA 1
ATOM 939 C C . GLY A 1 119 ? 13.076 -14.572 3.478 1.00 95.19 119 GLY A C 1
ATOM 940 O O . GLY A 1 119 ? 13.452 -14.908 2.357 1.00 95.19 119 GLY A O 1
ATOM 941 N N . THR A 1 120 ? 12.791 -13.298 3.778 1.00 92.19 120 THR A N 1
ATOM 942 C CA . THR A 1 120 ? 12.915 -12.187 2.813 1.00 92.19 120 THR A CA 1
ATOM 943 C C . THR A 1 120 ? 14.372 -11.939 2.435 1.00 92.19 120 THR A C 1
ATOM 945 O O . THR A 1 120 ? 14.682 -11.837 1.251 1.00 92.19 120 THR A O 1
ATOM 948 N N . VAL A 1 121 ? 15.281 -11.914 3.415 1.00 92.31 121 VAL A N 1
ATOM 949 C CA . VAL A 1 121 ? 16.724 -11.771 3.168 1.00 92.31 121 VAL A CA 1
ATOM 950 C C . VAL A 1 121 ? 17.251 -12.935 2.329 1.00 92.31 121 VAL A C 1
ATOM 952 O O . VAL A 1 121 ? 17.992 -12.704 1.381 1.00 92.31 121 VAL A O 1
ATOM 955 N N . LEU A 1 122 ? 16.832 -14.173 2.608 1.00 93.94 122 LEU A N 1
ATOM 956 C CA . LEU A 1 122 ? 17.200 -15.338 1.797 1.00 93.94 122 LEU A CA 1
ATOM 957 C C . LEU A 1 122 ? 16.636 -15.256 0.375 1.00 93.94 122 LEU A C 1
ATOM 959 O O . LEU A 1 122 ? 17.349 -15.559 -0.579 1.00 93.94 122 LEU A O 1
ATOM 963 N N . ALA A 1 123 ? 15.386 -14.816 0.211 1.00 91.38 123 ALA A N 1
ATOM 964 C CA . ALA A 1 123 ? 14.800 -14.602 -1.109 1.00 91.38 123 ALA A CA 1
ATOM 965 C C . ALA A 1 123 ? 15.582 -13.543 -1.905 1.00 91.38 123 ALA A C 1
ATOM 967 O O . ALA A 1 123 ? 15.882 -13.760 -3.076 1.00 91.38 123 ALA A O 1
ATOM 968 N N . MET A 1 124 ? 15.983 -12.443 -1.265 1.00 89.56 124 MET A N 1
ATOM 969 C CA . MET A 1 124 ? 16.826 -11.402 -1.864 1.00 89.56 124 MET A CA 1
ATOM 970 C C . MET A 1 124 ? 18.234 -11.920 -2.201 1.00 89.56 124 MET A C 1
ATOM 972 O O . MET A 1 124 ? 18.718 -11.707 -3.308 1.00 89.56 124 MET A O 1
ATOM 976 N N . ALA A 1 125 ? 18.864 -12.665 -1.290 1.00 90.69 125 ALA A N 1
ATOM 977 C CA . ALA A 1 125 ? 20.194 -13.254 -1.469 1.00 90.69 125 ALA A CA 1
ATOM 978 C C . ALA A 1 125 ? 20.232 -14.396 -2.500 1.00 90.69 125 ALA A C 1
ATOM 980 O O . ALA A 1 125 ? 21.308 -14.847 -2.890 1.00 90.69 125 ALA A O 1
ATOM 981 N N . SER A 1 126 ? 19.070 -14.884 -2.945 1.00 91.06 126 SER A N 1
ATOM 982 C CA . SER A 1 126 ? 18.991 -15.875 -4.018 1.00 91.06 126 SER A CA 1
ATOM 983 C C . SER A 1 126 ? 19.398 -15.315 -5.384 1.00 91.06 126 SER A C 1
ATOM 985 O O . SER A 1 126 ? 19.632 -16.104 -6.296 1.00 91.06 126 SER A O 1
ATOM 987 N N . ILE A 1 127 ? 19.480 -13.990 -5.528 1.00 89.75 127 ILE A N 1
ATOM 988 C CA . ILE A 1 127 ? 19.734 -13.312 -6.798 1.00 89.75 127 ILE A CA 1
ATOM 989 C C . ILE A 1 127 ? 21.210 -12.940 -6.897 1.00 89.75 127 ILE A C 1
ATOM 991 O O . ILE A 1 127 ? 21.736 -12.179 -6.086 1.00 89.75 127 ILE A O 1
ATOM 995 N N . ASP A 1 128 ? 21.877 -13.469 -7.918 1.00 88.56 128 ASP A N 1
ATOM 996 C CA . ASP A 1 128 ? 23.249 -13.113 -8.253 1.00 88.56 128 ASP A CA 1
ATOM 997 C C . ASP A 1 128 ? 23.265 -11.827 -9.089 1.00 88.56 128 ASP A C 1
ATOM 999 O O . ASP A 1 128 ? 23.030 -11.842 -10.297 1.00 88.56 128 ASP A O 1
ATOM 1003 N N . THR A 1 129 ? 23.521 -10.690 -8.442 1.00 82.88 129 THR A N 1
ATOM 1004 C CA . THR A 1 129 ? 23.450 -9.369 -9.087 1.00 82.88 129 THR A CA 1
ATOM 1005 C C . THR A 1 129 ? 24.467 -9.184 -10.211 1.00 82.88 129 THR A C 1
ATOM 1007 O O . THR A 1 129 ? 24.227 -8.389 -11.115 1.00 82.88 129 THR A O 1
ATOM 1010 N N . LYS A 1 130 ? 25.578 -9.931 -10.212 1.00 84.12 130 LYS A N 1
ATOM 1011 C CA . LYS A 1 130 ? 26.569 -9.870 -11.297 1.00 84.12 130 LYS A CA 1
ATOM 1012 C C . LYS A 1 130 ? 26.064 -10.589 -12.541 1.00 84.12 130 LYS A C 1
ATOM 1014 O O . LYS A 1 130 ? 26.215 -10.075 -13.645 1.00 84.12 130 LYS A O 1
ATOM 1019 N N . LEU A 1 131 ? 25.446 -11.755 -12.353 1.00 85.69 131 LEU A N 1
ATOM 1020 C CA . LEU A 1 131 ? 24.840 -12.518 -13.442 1.00 85.69 131 LEU A CA 1
ATOM 1021 C C . LEU A 1 131 ? 23.541 -11.868 -13.942 1.00 85.69 131 LEU A C 1
ATOM 1023 O O . LEU A 1 131 ? 23.225 -11.971 -15.119 1.00 85.69 131 LEU A O 1
ATOM 1027 N N . ALA A 1 132 ? 22.826 -11.139 -13.082 1.00 84.50 132 ALA A N 1
ATOM 1028 C CA . ALA A 1 132 ? 21.542 -10.511 -13.395 1.00 84.50 132 ALA A CA 1
ATOM 1029 C C . ALA A 1 132 ? 21.580 -9.513 -14.564 1.00 84.50 132 ALA A C 1
ATOM 1031 O O . ALA A 1 132 ? 20.546 -9.266 -15.177 1.00 84.50 132 ALA A O 1
ATOM 1032 N N . ILE A 1 133 ? 22.750 -8.947 -14.876 1.00 80.88 133 ILE A N 1
ATOM 1033 C CA . ILE A 1 133 ? 22.929 -8.029 -16.011 1.00 80.88 133 ILE A CA 1
ATOM 1034 C C . ILE A 1 133 ? 22.921 -8.793 -17.342 1.00 80.88 133 ILE A C 1
ATOM 1036 O O . ILE A 1 133 ? 22.383 -8.300 -18.330 1.00 80.88 133 ILE A O 1
ATOM 1040 N N . THR A 1 134 ? 23.530 -9.981 -17.379 1.00 85.44 134 THR A N 1
ATOM 1041 C CA . THR A 1 134 ? 23.739 -10.755 -18.612 1.00 85.44 134 THR A CA 1
ATOM 1042 C C . THR A 1 134 ? 22.708 -11.865 -18.800 1.00 85.44 134 THR A C 1
ATOM 1044 O O . THR A 1 134 ? 22.287 -12.114 -19.925 1.00 85.44 134 THR A O 1
ATOM 1047 N N . ASP A 1 135 ? 22.276 -12.504 -17.714 1.00 86.06 135 ASP A N 1
ATOM 1048 C CA . ASP A 1 135 ? 21.227 -13.522 -17.684 1.00 86.06 135 ASP A CA 1
ATOM 1049 C C . ASP A 1 135 ? 20.293 -13.292 -16.476 1.00 86.06 135 ASP A C 1
ATOM 1051 O O . ASP A 1 135 ? 20.470 -13.887 -15.407 1.00 86.06 135 ASP A O 1
ATOM 1055 N N . PRO A 1 136 ? 19.273 -12.425 -16.631 1.00 81.25 136 PRO A N 1
ATOM 1056 C CA . PRO A 1 136 ? 18.330 -12.093 -15.564 1.00 81.25 136 PRO A CA 1
ATOM 1057 C C . PRO A 1 136 ? 17.574 -13.305 -14.997 1.00 81.25 136 PRO A C 1
ATOM 1059 O O . PRO A 1 136 ? 17.176 -13.294 -13.832 1.00 81.25 136 PRO A O 1
ATOM 1062 N N . ILE A 1 137 ? 17.353 -14.346 -15.809 1.00 81.44 137 ILE A N 1
ATOM 1063 C CA . ILE A 1 137 ? 16.601 -15.542 -15.405 1.00 81.44 137 ILE A CA 1
ATOM 1064 C C . ILE A 1 137 ? 17.533 -16.527 -14.693 1.00 81.44 137 ILE A C 1
ATOM 1066 O O . ILE A 1 137 ? 17.193 -17.020 -13.616 1.00 81.44 137 ILE A O 1
ATOM 1070 N N . GLY A 1 138 ? 18.719 -16.782 -15.253 1.00 84.38 138 GLY A N 1
ATOM 1071 C CA . GLY A 1 138 ? 19.730 -17.658 -14.654 1.00 84.38 138 GLY A CA 1
ATOM 1072 C C . GLY A 1 138 ? 20.381 -17.094 -13.389 1.00 84.38 138 GLY A C 1
ATOM 1073 O O . GLY A 1 138 ? 20.915 -17.857 -12.584 1.00 84.38 138 GLY A O 1
ATOM 1074 N N . ALA A 1 139 ? 20.280 -15.783 -13.152 1.00 86.19 139 ALA A N 1
ATOM 1075 C CA . ALA A 1 139 ? 20.742 -15.131 -11.927 1.00 86.19 139 ALA A CA 1
ATOM 1076 C C . ALA A 1 139 ? 19.995 -15.569 -10.658 1.00 86.19 139 ALA A C 1
ATOM 1078 O O . ALA A 1 139 ? 20.512 -15.407 -9.550 1.00 86.19 139 ALA A O 1
ATOM 1079 N N . VAL A 1 140 ? 18.788 -16.123 -10.788 1.00 88.25 140 VAL A N 1
ATOM 1080 C CA . VAL A 1 140 ? 17.980 -16.554 -9.644 1.00 88.25 140 VAL A CA 1
ATOM 1081 C C . VAL A 1 140 ? 18.353 -17.979 -9.251 1.00 88.25 140 VAL A C 1
ATOM 1083 O O . VAL A 1 140 ? 18.128 -18.918 -10.006 1.00 88.25 140 VAL A O 1
ATOM 1086 N N . ARG A 1 141 ? 18.848 -18.179 -8.025 1.00 91.25 141 ARG A N 1
ATOM 1087 C CA . ARG A 1 141 ? 19.139 -19.506 -7.456 1.00 91.25 141 ARG A CA 1
ATOM 1088 C C . ARG A 1 141 ? 17.849 -20.127 -6.898 1.00 91.25 141 ARG A C 1
ATOM 1090 O O . ARG A 1 141 ? 17.464 -19.822 -5.762 1.00 91.25 141 ARG A O 1
ATOM 1097 N N . PRO A 1 142 ? 17.171 -21.039 -7.629 1.00 89.44 142 PRO A N 1
ATOM 1098 C CA . PRO A 1 142 ? 15.793 -21.424 -7.318 1.00 89.44 142 PRO A CA 1
ATOM 1099 C C . PRO A 1 142 ? 15.660 -22.154 -5.976 1.00 89.44 142 PRO A C 1
ATOM 1101 O O . PRO A 1 142 ? 14.641 -22.014 -5.304 1.00 89.44 142 PRO A O 1
ATOM 1104 N N . GLY A 1 143 ? 16.681 -22.912 -5.559 1.00 92.25 143 GLY A N 1
ATOM 1105 C CA . GLY A 1 143 ? 16.685 -23.604 -4.266 1.00 92.25 143 GLY A CA 1
ATOM 1106 C C . GLY A 1 143 ? 16.653 -22.636 -3.081 1.00 92.25 143 GLY A C 1
ATOM 1107 O O . GLY A 1 143 ? 15.829 -22.795 -2.182 1.00 92.25 143 GLY A O 1
ATOM 1108 N N . ILE A 1 144 ? 17.490 -21.593 -3.118 1.00 92.81 144 ILE A N 1
ATOM 1109 C CA . ILE A 1 144 ? 17.545 -20.565 -2.068 1.00 92.81 144 ILE A CA 1
ATOM 1110 C C . ILE A 1 144 ? 16.257 -19.737 -2.077 1.00 92.81 144 ILE A C 1
ATOM 1112 O O . ILE A 1 144 ? 15.686 -19.502 -1.015 1.00 92.81 144 ILE A O 1
ATOM 1116 N N . LEU A 1 145 ? 15.751 -19.363 -3.260 1.00 90.69 145 LEU A N 1
ATOM 1117 C CA . LEU A 1 145 ? 14.490 -18.629 -3.371 1.00 90.69 145 LEU A CA 1
ATOM 1118 C C . LEU A 1 145 ? 13.326 -19.415 -2.749 1.00 90.69 145 LEU A C 1
ATOM 1120 O O . LEU A 1 145 ? 12.586 -18.872 -1.932 1.00 90.69 145 LEU A O 1
ATOM 1124 N N . ARG A 1 146 ? 13.176 -20.706 -3.082 1.00 93.12 146 ARG A N 1
ATOM 1125 C CA . ARG A 1 146 ? 12.121 -21.567 -2.514 1.00 93.12 146 ARG A CA 1
ATOM 1126 C C . ARG A 1 146 ? 12.268 -21.737 -1.004 1.00 93.12 146 ARG A C 1
ATOM 1128 O O . ARG A 1 146 ? 11.262 -21.686 -0.302 1.00 93.12 146 ARG A O 1
ATOM 1135 N N . ALA A 1 147 ? 13.493 -21.903 -0.504 1.00 95.00 147 ALA A N 1
ATOM 1136 C CA . ALA A 1 147 ? 13.753 -21.973 0.932 1.00 95.00 147 ALA A CA 1
ATOM 1137 C C . ALA A 1 147 ? 13.356 -20.665 1.638 1.00 95.00 147 ALA A C 1
ATOM 1139 O O . ALA A 1 147 ? 12.630 -20.702 2.630 1.00 95.00 147 ALA A O 1
ATOM 1140 N N . GLY A 1 148 ? 13.753 -19.513 1.085 1.00 94.12 148 GLY A N 1
ATOM 1141 C CA . GLY A 1 148 ? 13.369 -18.195 1.588 1.00 94.12 148 GLY A CA 1
ATOM 1142 C C . GLY A 1 148 ? 11.851 -18.008 1.622 1.00 94.12 148 GLY A C 1
ATOM 1143 O O . GLY A 1 148 ? 11.297 -17.680 2.669 1.00 94.12 148 GLY A O 1
ATOM 1144 N N . LEU A 1 149 ? 11.157 -18.314 0.520 1.00 92.19 149 LEU A N 1
ATOM 1145 C CA . LEU A 1 149 ? 9.691 -18.267 0.446 1.00 92.19 149 LEU A CA 1
ATOM 1146 C C . LEU A 1 149 ? 9.020 -19.220 1.449 1.00 92.19 149 LEU A C 1
ATOM 1148 O O . LEU A 1 149 ? 8.040 -18.841 2.087 1.00 92.19 149 LEU A O 1
ATOM 1152 N N . GLY A 1 150 ? 9.554 -20.430 1.636 1.00 93.75 150 GLY A N 1
ATOM 1153 C CA . GLY A 1 150 ? 9.060 -21.385 2.631 1.00 93.75 150 GLY A CA 1
ATOM 1154 C C . GLY A 1 150 ? 9.180 -20.860 4.064 1.00 93.75 150 GLY A C 1
ATOM 1155 O O . GLY A 1 150 ? 8.230 -20.958 4.841 1.00 93.75 150 GLY A O 1
ATOM 1156 N N . ILE A 1 151 ? 10.309 -20.228 4.397 1.00 95.94 151 ILE A N 1
ATOM 1157 C CA . ILE A 1 151 ? 10.527 -19.593 5.704 1.00 95.94 151 ILE A CA 1
ATOM 1158 C C . ILE A 1 151 ? 9.589 -18.390 5.891 1.00 95.94 151 ILE A C 1
ATOM 1160 O O . ILE A 1 151 ? 9.032 -18.228 6.977 1.00 95.94 151 ILE A O 1
ATOM 1164 N N . ILE A 1 152 ? 9.344 -17.590 4.842 1.00 94.50 152 ILE A N 1
ATOM 1165 C CA . ILE A 1 152 ? 8.330 -16.522 4.884 1.00 94.50 152 ILE A CA 1
ATOM 1166 C C . ILE A 1 152 ? 6.968 -17.123 5.228 1.00 94.50 152 ILE A C 1
ATOM 1168 O O . ILE A 1 152 ? 6.339 -16.663 6.174 1.00 94.50 152 ILE A O 1
ATOM 1172 N N . ILE A 1 153 ? 6.521 -18.166 4.521 1.00 93.88 153 ILE A N 1
ATOM 1173 C CA . ILE A 1 153 ? 5.218 -18.809 4.766 1.00 93.88 153 ILE A CA 1
ATOM 1174 C C . ILE A 1 153 ? 5.113 -19.320 6.209 1.00 93.88 153 ILE A C 1
ATOM 1176 O O . ILE A 1 153 ? 4.088 -19.105 6.861 1.00 93.88 153 ILE A O 1
ATOM 1180 N N . ALA A 1 154 ? 6.167 -19.948 6.737 1.00 93.62 154 ALA A N 1
ATOM 1181 C CA . ALA A 1 154 ? 6.210 -20.387 8.130 1.00 93.62 154 ALA A CA 1
ATOM 1182 C C . ALA A 1 154 ? 6.109 -19.199 9.108 1.00 93.62 154 ALA A C 1
ATOM 1184 O O . ALA A 1 154 ? 5.314 -19.239 10.049 1.00 93.62 154 ALA A O 1
ATOM 1185 N N . GLY A 1 155 ? 6.845 -18.113 8.850 1.00 93.75 155 GLY A N 1
ATOM 1186 C CA . GLY A 1 155 ? 6.785 -16.882 9.639 1.00 93.75 155 GLY A CA 1
ATOM 1187 C C . GLY A 1 155 ? 5.400 -16.226 9.617 1.00 93.75 155 GLY A C 1
ATOM 1188 O O . GLY A 1 155 ? 4.850 -15.898 10.668 1.00 93.75 155 GLY A O 1
ATOM 1189 N N . VAL A 1 156 ? 4.781 -16.117 8.437 1.00 92.38 156 VAL A N 1
ATOM 1190 C CA . VAL A 1 156 ? 3.400 -15.633 8.266 1.00 92.38 156 VAL A CA 1
ATOM 1191 C C . VAL A 1 156 ? 2.412 -16.513 9.023 1.00 92.38 156 VAL A C 1
ATOM 1193 O O . VAL A 1 156 ? 1.509 -15.994 9.675 1.00 92.38 156 VAL A O 1
ATOM 1196 N N . SER A 1 157 ? 2.592 -17.832 8.981 1.00 91.19 157 SER A N 1
ATOM 1197 C CA . SER A 1 157 ? 1.734 -18.776 9.700 1.00 91.19 157 SER A CA 1
ATOM 1198 C C . SER A 1 157 ? 1.840 -18.581 11.214 1.00 91.19 157 SER A C 1
ATOM 1200 O O . SER A 1 157 ? 0.819 -18.552 11.896 1.00 91.19 157 SER A O 1
ATOM 1202 N N . ALA A 1 158 ? 3.045 -18.358 11.747 1.00 90.56 158 ALA A N 1
ATOM 1203 C CA . ALA A 1 158 ? 3.239 -18.033 13.160 1.00 90.56 158 ALA A CA 1
ATOM 1204 C C . ALA A 1 158 ? 2.588 -16.691 13.541 1.00 90.56 158 ALA A C 1
ATOM 1206 O O . ALA A 1 158 ? 1.888 -16.618 14.553 1.00 90.56 158 ALA A O 1
ATOM 1207 N N . LEU A 1 159 ? 2.720 -15.652 12.705 1.00 89.19 159 LEU A N 1
ATOM 1208 C CA . LEU A 1 159 ? 1.992 -14.392 12.900 1.00 89.19 159 LEU A CA 1
ATOM 1209 C C . LEU A 1 159 ? 0.476 -14.628 12.878 1.00 89.19 159 LEU A C 1
ATOM 1211 O O . LEU A 1 159 ? -0.235 -14.133 13.746 1.00 89.19 159 LEU A O 1
ATOM 1215 N N . PHE A 1 160 ? -0.044 -15.446 11.967 1.00 88.31 160 PHE A N 1
ATOM 1216 C CA . PHE A 1 160 ? -1.466 -15.780 11.947 1.00 88.31 160 PHE A CA 1
ATOM 1217 C C . PHE A 1 160 ? -1.915 -16.504 13.226 1.00 88.31 160 PHE A C 1
ATOM 1219 O O . PHE A 1 160 ? -2.958 -16.168 13.785 1.00 88.31 160 PHE A O 1
ATOM 1226 N N . VAL A 1 161 ? -1.106 -17.431 13.752 1.00 87.75 161 VAL A N 1
ATOM 1227 C CA . VAL A 1 161 ? -1.371 -18.082 15.045 1.00 87.75 161 VAL A CA 1
ATOM 1228 C C . VAL A 1 161 ? -1.472 -17.050 16.167 1.00 87.75 161 VAL A C 1
ATOM 1230 O O . VAL A 1 161 ? -2.429 -17.111 16.936 1.00 87.75 161 VAL A O 1
ATOM 1233 N N . THR A 1 162 ? -0.572 -16.062 16.241 1.00 82.62 162 THR A N 1
ATOM 1234 C CA . THR A 1 162 ? -0.703 -14.996 17.255 1.00 82.62 162 THR A CA 1
ATOM 1235 C C . THR A 1 162 ? -2.007 -14.226 17.125 1.00 82.62 162 THR A C 1
ATOM 1237 O O . THR A 1 162 ? -2.653 -13.953 18.133 1.00 82.62 162 THR A O 1
ATOM 1240 N N . LEU A 1 163 ? -2.450 -13.941 15.896 1.00 83.44 163 LEU A N 1
ATOM 1241 C CA . LEU A 1 163 ? -3.711 -13.244 15.677 1.00 83.44 163 LEU A CA 1
ATOM 1242 C C . LEU A 1 163 ? -4.881 -14.074 16.195 1.00 83.44 163 LEU A C 1
ATOM 1244 O O . LEU A 1 163 ? -5.743 -13.529 16.873 1.00 83.44 163 LEU A O 1
ATOM 1248 N N . VAL A 1 164 ? -4.893 -15.384 15.932 1.00 85.06 164 VAL A N 1
ATOM 1249 C CA . VAL A 1 164 ? -5.927 -16.303 16.433 1.00 85.06 164 VAL A CA 1
ATOM 1250 C C . VAL A 1 164 ? -5.936 -16.353 17.961 1.00 85.06 164 VAL A C 1
ATOM 1252 O O . VAL A 1 164 ? -7.013 -16.303 18.558 1.00 85.06 164 VAL A O 1
ATOM 1255 N N . LEU A 1 165 ? -4.762 -16.426 18.596 1.00 83.00 165 LEU A N 1
ATOM 1256 C CA . LEU A 1 165 ? -4.637 -16.432 20.056 1.00 83.00 165 LEU A CA 1
ATOM 1257 C C . LEU A 1 165 ? -5.179 -15.130 20.664 1.00 83.00 165 LEU A C 1
ATOM 1259 O O . LEU A 1 165 ? -6.027 -15.176 21.551 1.00 83.00 165 LEU A O 1
ATOM 1263 N N . GLU A 1 166 ? -4.787 -13.976 20.125 1.00 79.88 166 GLU A N 1
ATOM 1264 C CA . GLU A 1 166 ? -5.268 -12.664 20.580 1.00 79.88 166 GLU A CA 1
ATOM 1265 C C . GLU A 1 166 ? -6.774 -12.468 20.306 1.00 79.88 166 GLU A C 1
ATOM 1267 O O . GLU A 1 166 ? -7.487 -11.824 21.080 1.00 79.88 166 GLU A O 1
ATOM 1272 N N . TYR A 1 167 ? -7.307 -13.055 19.226 1.00 80.88 167 TYR A N 1
ATOM 1273 C CA . TYR A 1 167 ? -8.730 -12.954 18.891 1.00 80.88 167 TYR A CA 1
ATOM 1274 C C . TYR A 1 167 ? -9.631 -13.697 19.885 1.00 80.88 167 TYR A C 1
ATOM 1276 O O . TYR A 1 167 ? -10.755 -13.248 20.143 1.00 80.88 167 TYR A O 1
ATOM 1284 N N . ARG A 1 168 ? -9.145 -14.813 20.450 1.00 80.94 168 ARG A N 1
ATOM 1285 C CA . ARG A 1 168 ? -9.866 -15.621 21.452 1.00 80.94 168 ARG A CA 1
ATOM 1286 C C . ARG A 1 168 ? -10.067 -14.871 22.766 1.00 80.94 168 ARG A C 1
ATOM 1288 O O . ARG A 1 168 ? -11.133 -14.981 23.365 1.00 80.94 168 ARG A O 1
ATOM 1295 N N . GLU A 1 169 ? -9.107 -14.035 23.141 1.00 73.75 169 GLU A N 1
ATOM 1296 C CA . GLU A 1 169 ? -9.107 -13.263 24.390 1.00 73.75 169 GLU A CA 1
ATOM 1297 C C . GLU A 1 169 ? -10.023 -12.018 24.352 1.00 73.75 169 GLU A C 1
ATOM 1299 O O . GLU A 1 169 ? -10.206 -11.342 25.362 1.00 73.75 169 GLU A O 1
ATOM 1304 N N . LYS A 1 170 ? -10.636 -11.700 23.196 1.00 70.19 170 LYS A N 1
ATOM 1305 C CA . LYS A 1 170 ? -11.601 -10.590 22.993 1.00 70.19 170 LYS A CA 1
ATOM 1306 C C . LYS A 1 170 ? -11.108 -9.188 23.412 1.00 70.19 170 LYS A C 1
ATOM 1308 O O . LYS A 1 170 ? -11.931 -8.297 23.621 1.00 70.19 170 LYS A O 1
ATOM 1313 N N . GLY A 1 171 ? -9.796 -8.953 23.471 1.00 69.25 171 GLY A N 1
ATOM 1314 C CA . GLY A 1 171 ? -9.227 -7.643 23.811 1.00 69.25 171 GLY A CA 1
ATOM 1315 C C . GLY A 1 171 ? -9.441 -6.561 22.733 1.00 69.25 171 GLY A C 1
ATOM 1316 O O . GLY A 1 171 ? -9.623 -6.892 21.555 1.00 69.25 171 GLY A O 1
ATOM 1317 N N . PRO A 1 172 ? -9.382 -5.262 23.094 1.00 65.06 172 PRO A N 1
ATOM 1318 C CA . PRO A 1 172 ? -9.562 -4.147 22.152 1.00 65.06 172 PRO A CA 1
ATOM 1319 C C . PRO A 1 172 ? -8.477 -4.108 21.058 1.00 65.06 172 PRO A C 1
ATOM 1321 O O . PRO A 1 172 ? -8.775 -3.838 19.893 1.00 65.06 172 PRO A O 1
ATOM 1324 N N . MET A 1 173 ? -7.247 -4.516 21.388 1.00 72.31 173 MET A N 1
ATOM 1325 C CA . MET A 1 173 ? -6.092 -4.506 20.479 1.00 72.31 173 MET A CA 1
ATOM 1326 C C . MET A 1 173 ? -6.157 -5.531 19.338 1.00 72.31 173 MET A C 1
ATOM 1328 O O . MET A 1 173 ? -5.377 -5.431 18.392 1.00 72.31 173 MET A O 1
ATOM 1332 N N . ARG A 1 174 ? -7.087 -6.497 19.359 1.00 78.94 174 ARG A N 1
ATOM 1333 C CA . ARG A 1 174 ? -7.130 -7.581 18.356 1.00 78.94 174 ARG A CA 1
ATOM 1334 C C . ARG A 1 174 ? -7.253 -7.068 16.920 1.00 78.94 174 ARG A C 1
ATOM 1336 O O . ARG A 1 174 ? -6.610 -7.594 16.014 1.00 78.94 174 ARG A O 1
ATOM 1343 N N . PHE A 1 175 ? -8.059 -6.026 16.704 1.00 81.94 175 PHE A N 1
ATOM 1344 C CA . PHE A 1 175 ? -8.271 -5.456 15.373 1.00 81.94 175 PHE A CA 1
ATOM 1345 C C . PHE A 1 175 ? -7.056 -4.650 14.914 1.00 81.94 175 PHE A C 1
ATOM 1347 O O . PHE A 1 175 ? -6.666 -4.752 13.755 1.00 81.94 175 PHE A O 1
ATOM 1354 N N . VAL A 1 176 ? -6.425 -3.919 15.839 1.00 85.75 176 VAL A N 1
ATOM 1355 C CA . VAL A 1 176 ? -5.178 -3.180 15.600 1.00 85.75 176 VAL A CA 1
ATOM 1356 C C . VAL A 1 176 ? -4.063 -4.146 15.202 1.00 85.75 176 VAL A C 1
ATOM 1358 O O . VAL A 1 176 ? -3.400 -3.930 14.193 1.00 85.75 176 VAL A O 1
ATOM 1361 N N . MET A 1 177 ? -3.896 -5.248 15.936 1.00 82.94 177 MET A N 1
ATOM 1362 C CA . MET A 1 177 ? -2.884 -6.264 15.639 1.00 82.94 177 MET A CA 1
ATOM 1363 C C . MET A 1 177 ? -3.149 -6.979 14.314 1.00 82.94 177 MET A C 1
ATOM 1365 O O . MET A 1 177 ? -2.231 -7.141 13.515 1.00 82.94 177 MET A O 1
ATOM 1369 N N . THR A 1 178 ? -4.405 -7.352 14.050 1.00 83.69 178 THR A N 1
ATOM 1370 C CA . THR A 1 178 ? -4.797 -8.012 12.794 1.00 83.69 178 THR A CA 1
ATOM 1371 C C . THR A 1 178 ? -4.499 -7.119 11.599 1.00 83.69 178 THR A C 1
ATOM 1373 O O . THR A 1 178 ? -3.811 -7.528 10.666 1.00 83.69 178 THR A O 1
ATOM 1376 N N . LEU A 1 179 ? -4.972 -5.873 11.637 1.00 89.62 179 LEU A N 1
ATOM 1377 C CA . LEU A 1 179 ? -4.767 -4.938 10.540 1.00 89.62 179 LEU A CA 1
ATOM 1378 C C . LEU A 1 179 ? -3.292 -4.530 10.410 1.00 89.62 179 LEU A C 1
ATOM 1380 O O . LEU A 1 179 ? -2.792 -4.417 9.296 1.00 89.62 179 LEU A O 1
ATOM 1384 N N . GLY A 1 180 ? -2.574 -4.393 11.529 1.00 90.56 180 GLY A N 1
ATOM 1385 C CA . GLY A 1 180 ? -1.130 -4.163 11.555 1.00 90.56 180 GLY A CA 1
ATOM 1386 C C . GLY A 1 180 ? -0.331 -5.290 10.898 1.00 90.56 180 GLY A C 1
ATOM 1387 O O . GLY A 1 180 ? 0.564 -5.012 10.104 1.00 90.56 180 GLY A O 1
ATOM 1388 N N . ALA A 1 181 ? -0.694 -6.551 11.150 1.00 87.88 181 ALA A N 1
ATOM 1389 C CA . ALA A 1 181 ? -0.088 -7.701 10.484 1.00 87.88 181 ALA A CA 1
ATOM 1390 C C . ALA A 1 181 ? -0.376 -7.698 8.975 1.00 87.88 181 ALA A C 1
ATOM 1392 O O . ALA A 1 181 ? 0.546 -7.865 8.183 1.00 87.88 181 ALA A O 1
ATOM 1393 N N . PHE A 1 182 ? -1.620 -7.437 8.554 1.00 90.25 182 PHE A N 1
ATOM 1394 C CA . PHE A 1 182 ? -1.948 -7.311 7.128 1.00 90.25 182 PHE A CA 1
ATOM 1395 C C . PHE A 1 182 ? -1.168 -6.190 6.440 1.00 90.25 182 PHE A C 1
ATOM 1397 O O . PHE A 1 182 ? -0.700 -6.371 5.320 1.00 90.25 182 PHE A O 1
ATOM 1404 N N . VAL A 1 183 ? -0.993 -5.051 7.111 1.00 95.38 183 VAL A N 1
ATOM 1405 C CA . VAL A 1 183 ? -0.161 -3.949 6.621 1.00 95.38 183 VAL A CA 1
ATOM 1406 C C . VAL A 1 183 ? 1.295 -4.397 6.458 1.00 95.38 183 VAL A C 1
ATOM 1408 O O . VAL A 1 183 ? 1.869 -4.187 5.393 1.00 95.38 183 VAL A O 1
ATOM 1411 N N . PHE A 1 184 ? 1.879 -5.052 7.466 1.00 94.50 184 PHE A N 1
ATOM 1412 C CA . PHE A 1 184 ? 3.250 -5.567 7.405 1.00 94.50 184 PHE A CA 1
ATOM 1413 C C . PHE A 1 184 ? 3.443 -6.550 6.246 1.00 94.50 184 PHE A C 1
ATOM 1415 O O . PHE A 1 184 ? 4.302 -6.346 5.388 1.00 94.50 184 PHE A O 1
ATOM 1422 N N . LEU A 1 185 ? 2.592 -7.575 6.167 1.00 91.75 185 LEU A N 1
ATOM 1423 C CA . LEU A 1 185 ? 2.639 -8.578 5.103 1.00 91.75 185 LEU A CA 1
ATOM 1424 C C . LEU A 1 185 ? 2.400 -7.964 3.724 1.00 91.75 185 LEU A C 1
ATOM 1426 O O . LEU A 1 185 ? 3.050 -8.350 2.753 1.00 91.75 185 LEU A O 1
ATOM 1430 N N . GLY A 1 186 ? 1.501 -6.984 3.643 1.00 94.81 186 GLY A N 1
ATOM 1431 C CA . GLY A 1 186 ? 1.238 -6.218 2.436 1.00 94.81 186 GLY A CA 1
ATOM 1432 C C . GLY A 1 186 ? 2.476 -5.475 1.943 1.00 94.81 186 GLY A C 1
ATOM 1433 O O . GLY A 1 186 ? 2.799 -5.568 0.764 1.00 94.81 186 GLY A O 1
ATOM 1434 N N . VAL A 1 187 ? 3.212 -4.803 2.832 1.00 95.69 187 VAL A N 1
ATOM 1435 C CA . VAL A 1 187 ? 4.444 -4.071 2.485 1.00 95.69 187 VAL A CA 1
ATOM 1436 C C . VAL A 1 187 ? 5.578 -5.013 2.077 1.00 95.69 187 VAL A C 1
ATOM 1438 O O . VAL A 1 187 ? 6.242 -4.751 1.077 1.00 95.69 187 VAL A O 1
ATOM 1441 N N . ILE A 1 188 ? 5.768 -6.139 2.775 1.00 92.88 188 ILE A N 1
ATOM 1442 C CA . ILE A 1 188 ? 6.756 -7.157 2.371 1.00 92.88 188 ILE A CA 1
ATOM 1443 C C . ILE A 1 188 ? 6.410 -7.724 0.990 1.00 92.88 188 ILE A C 1
ATOM 1445 O O . ILE A 1 188 ? 7.267 -7.788 0.108 1.00 92.88 188 ILE A O 1
ATOM 1449 N N . SER A 1 189 ? 5.137 -8.057 0.765 1.00 91.62 189 SER A N 1
ATOM 1450 C CA . SER A 1 189 ? 4.656 -8.528 -0.538 1.00 91.62 189 SER A CA 1
ATOM 1451 C C . SER A 1 189 ? 4.857 -7.470 -1.624 1.00 91.62 189 SER A C 1
ATOM 1453 O O . SER A 1 189 ? 5.261 -7.804 -2.730 1.00 91.62 189 SER A O 1
ATOM 1455 N N . GLN A 1 190 ? 4.627 -6.189 -1.319 1.00 94.00 190 GLN A N 1
ATOM 1456 C CA . GLN A 1 190 ? 4.883 -5.074 -2.233 1.00 94.00 190 GLN A CA 1
ATOM 1457 C C . GLN A 1 190 ? 6.363 -4.954 -2.599 1.00 94.00 190 GLN A C 1
ATOM 1459 O O . GLN A 1 190 ? 6.666 -4.837 -3.783 1.00 94.00 190 GLN A O 1
ATOM 1464 N N . GLY A 1 191 ? 7.274 -5.035 -1.625 1.00 91.94 191 GLY A N 1
ATOM 1465 C CA . GLY A 1 191 ? 8.718 -5.001 -1.871 1.00 91.94 191 GLY A CA 1
ATOM 1466 C C . GLY A 1 191 ? 9.190 -6.170 -2.738 1.00 91.94 191 GLY A C 1
ATOM 1467 O O . GLY A 1 191 ? 9.891 -5.958 -3.725 1.00 91.94 191 GLY A O 1
ATOM 1468 N N . LEU A 1 192 ? 8.738 -7.391 -2.428 1.00 89.75 192 LEU A N 1
ATOM 1469 C CA . LEU A 1 192 ? 9.059 -8.590 -3.207 1.00 89.75 192 LEU A CA 1
ATOM 1470 C C . LEU A 1 192 ? 8.476 -8.530 -4.623 1.00 89.75 192 LEU A C 1
ATOM 1472 O O . LEU A 1 192 ? 9.203 -8.754 -5.582 1.00 89.75 192 LEU A O 1
ATOM 1476 N N . LEU A 1 193 ? 7.193 -8.188 -4.782 1.00 90.62 193 LEU A N 1
ATOM 1477 C CA . LEU A 1 193 ? 6.563 -8.045 -6.101 1.00 90.62 193 LEU A CA 1
ATOM 1478 C C . LEU A 1 193 ? 7.212 -6.922 -6.919 1.00 90.62 193 LEU A C 1
ATOM 1480 O O . LEU A 1 193 ? 7.432 -7.081 -8.115 1.00 90.62 193 LEU A O 1
ATOM 1484 N N . GLY A 1 194 ? 7.521 -5.793 -6.277 1.00 88.94 194 GLY A N 1
ATOM 1485 C CA . GLY A 1 194 ? 8.169 -4.642 -6.900 1.00 88.94 194 GLY A CA 1
ATOM 1486 C C . GLY A 1 194 ? 9.587 -4.945 -7.377 1.00 88.94 194 GLY A C 1
ATOM 1487 O O . GLY A 1 194 ? 9.967 -4.488 -8.447 1.00 88.94 194 GLY A O 1
ATOM 1488 N N . GLY A 1 195 ? 10.343 -5.740 -6.619 1.00 86.88 195 GLY A N 1
ATOM 1489 C CA . GLY A 1 195 ? 11.691 -6.171 -6.978 1.00 86.88 195 GLY A CA 1
ATOM 1490 C C . GLY A 1 195 ? 11.721 -7.299 -8.003 1.00 86.88 195 GLY A C 1
ATOM 1491 O O . GLY A 1 195 ? 12.355 -7.183 -9.046 1.00 86.88 195 GLY A O 1
ATOM 1492 N N . LEU A 1 196 ? 10.970 -8.375 -7.756 1.00 86.44 196 LEU A N 1
ATOM 1493 C CA . LEU A 1 196 ? 10.925 -9.538 -8.645 1.00 86.44 196 LEU A CA 1
ATOM 1494 C C . LEU A 1 196 ? 10.372 -9.199 -10.029 1.00 86.44 196 LEU A C 1
ATOM 1496 O O . LEU A 1 196 ? 10.747 -9.857 -10.997 1.00 86.44 196 LEU A O 1
ATOM 1500 N N . ARG A 1 197 ? 9.527 -8.165 -10.169 1.00 87.69 197 ARG A N 1
ATOM 1501 C CA . ARG A 1 197 ? 9.073 -7.725 -11.498 1.00 87.69 197 ARG A CA 1
ATOM 1502 C C . ARG A 1 197 ? 10.236 -7.284 -12.390 1.00 87.69 197 ARG A C 1
ATOM 1504 O O . ARG A 1 197 ? 10.089 -7.386 -13.600 1.00 87.69 197 ARG A O 1
ATOM 1511 N N . VAL A 1 198 ? 11.364 -6.839 -11.822 1.00 85.06 198 VAL A N 1
ATOM 1512 C CA . VAL A 1 198 ? 12.547 -6.447 -12.604 1.00 85.06 198 VAL A CA 1
ATOM 1513 C C . VAL A 1 198 ? 13.032 -7.616 -13.470 1.00 85.06 198 VAL A C 1
ATOM 1515 O O . VAL A 1 198 ? 13.365 -7.445 -14.637 1.00 85.06 198 VAL A O 1
ATOM 1518 N N . TYR A 1 199 ? 12.939 -8.828 -12.927 1.00 84.06 199 TYR A N 1
ATOM 1519 C CA . TYR A 1 199 ? 13.326 -10.069 -13.597 1.00 84.06 199 TYR A CA 1
ATOM 1520 C C . TYR A 1 199 ? 12.166 -10.721 -14.345 1.00 84.06 199 TYR A C 1
ATOM 1522 O O . TYR A 1 199 ? 12.297 -11.168 -15.483 1.00 84.06 199 TYR A O 1
ATOM 1530 N N . LEU A 1 200 ? 10.994 -10.759 -13.712 1.00 83.81 200 LEU A N 1
ATOM 1531 C CA . LEU A 1 200 ? 9.840 -11.487 -14.227 1.00 83.81 200 LEU A CA 1
ATOM 1532 C C . LEU A 1 200 ? 9.111 -10.755 -15.352 1.00 83.81 200 LEU A C 1
ATOM 1534 O O . LEU A 1 200 ? 8.350 -11.400 -16.066 1.00 83.81 200 LEU A O 1
ATOM 1538 N N . ASN A 1 201 ? 9.327 -9.451 -15.557 1.00 83.44 201 ASN A N 1
ATOM 1539 C CA . ASN A 1 201 ? 8.668 -8.711 -16.638 1.00 83.44 201 ASN A CA 1
ATOM 1540 C C . ASN A 1 201 ? 8.988 -9.294 -18.027 1.00 83.44 201 ASN A C 1
ATOM 1542 O O . ASN A 1 201 ? 8.119 -9.283 -18.893 1.00 83.44 201 ASN A O 1
ATOM 1546 N N . ALA A 1 202 ? 10.182 -9.868 -18.221 1.00 75.94 202 ALA A N 1
ATOM 1547 C CA . ALA A 1 202 ? 10.550 -10.540 -19.470 1.00 75.94 202 ALA A CA 1
ATOM 1548 C C . ALA A 1 202 ? 9.736 -11.824 -19.736 1.00 75.94 202 ALA A C 1
ATOM 1550 O O . ALA A 1 202 ? 9.545 -12.201 -20.887 1.00 75.94 202 ALA A O 1
ATOM 1551 N N . ILE A 1 203 ? 9.248 -12.484 -18.680 1.00 77.06 203 ILE A N 1
ATOM 1552 C CA . ILE A 1 203 ? 8.549 -13.778 -18.757 1.00 77.06 203 ILE A CA 1
ATOM 1553 C C . ILE A 1 203 ? 7.029 -13.593 -18.673 1.00 77.06 203 ILE A C 1
ATOM 1555 O O . ILE A 1 203 ? 6.273 -14.187 -19.434 1.00 77.06 203 ILE A O 1
ATOM 1559 N N . VAL A 1 204 ? 6.579 -12.795 -17.705 1.00 77.81 204 VAL A N 1
ATOM 1560 C CA . VAL A 1 204 ? 5.170 -12.655 -17.309 1.00 77.81 204 VAL A CA 1
ATOM 1561 C C . VAL A 1 204 ? 4.524 -11.428 -17.952 1.00 77.81 204 VAL A C 1
ATOM 1563 O O . VAL A 1 204 ? 3.302 -11.362 -18.024 1.00 77.81 204 VAL A O 1
ATOM 1566 N N . GLY A 1 205 ? 5.327 -10.477 -18.440 1.00 80.25 205 GLY A N 1
ATOM 1567 C CA . GLY A 1 205 ? 4.855 -9.223 -19.017 1.00 80.25 205 GLY A CA 1
ATOM 1568 C C . GLY A 1 205 ? 4.496 -8.145 -17.976 1.00 80.25 205 GLY A C 1
ATOM 1569 O O . GLY A 1 205 ? 4.734 -8.304 -16.772 1.00 80.25 205 GLY A O 1
ATOM 1570 N N . PRO A 1 206 ? 3.896 -7.023 -18.424 1.00 80.12 206 PRO A N 1
ATOM 1571 C CA . PRO A 1 206 ? 3.641 -5.838 -17.596 1.00 80.12 206 PRO A CA 1
ATOM 1572 C C . PRO A 1 206 ? 2.515 -6.007 -16.560 1.00 80.12 206 PRO A C 1
ATOM 1574 O O . PRO A 1 206 ? 2.244 -5.091 -15.780 1.00 80.12 206 PRO A O 1
ATOM 1577 N N . GLN A 1 207 ? 1.830 -7.152 -16.531 1.00 81.88 207 GLN A N 1
ATOM 1578 C CA . GLN A 1 207 ? 0.690 -7.424 -15.652 1.00 81.88 207 GLN A CA 1
ATOM 1579 C C . GLN A 1 207 ? 1.094 -7.413 -14.168 1.00 81.88 207 GLN A C 1
ATOM 1581 O O . GLN A 1 207 ? 0.309 -7.020 -13.308 1.00 81.88 207 GLN A O 1
ATOM 1586 N N . LEU A 1 208 ? 2.342 -7.757 -13.838 1.00 82.94 208 LEU A N 1
ATOM 1587 C CA . LEU A 1 208 ? 2.837 -7.664 -12.459 1.00 82.94 208 LEU A CA 1
ATOM 1588 C C . LEU A 1 208 ? 2.832 -6.220 -11.934 1.00 82.94 208 LEU A C 1
ATOM 1590 O O . LEU A 1 208 ? 2.533 -5.996 -10.760 1.00 82.94 208 LEU A O 1
ATOM 1594 N N . ALA A 1 209 ? 3.093 -5.231 -12.796 1.00 83.69 209 ALA A N 1
ATOM 1595 C CA . ALA A 1 209 ? 3.046 -3.823 -12.410 1.00 83.69 209 ALA A CA 1
ATOM 1596 C C . ALA A 1 209 ? 1.622 -3.383 -12.028 1.00 83.69 209 ALA A C 1
ATOM 1598 O O . ALA A 1 209 ? 1.447 -2.589 -11.102 1.00 83.69 209 ALA A O 1
ATOM 1599 N N . SER A 1 210 ? 0.606 -3.943 -12.693 1.00 85.25 210 SER A N 1
ATOM 1600 C CA . SER A 1 210 ? -0.800 -3.632 -12.433 1.00 85.25 210 SER A CA 1
ATOM 1601 C C . SER A 1 210 ? -1.253 -4.166 -11.073 1.00 85.25 210 SER A C 1
ATOM 1603 O O . SER A 1 210 ? -1.883 -3.447 -10.297 1.00 85.25 210 SER A O 1
ATOM 1605 N N . ILE A 1 211 ? -0.876 -5.410 -10.757 1.00 87.38 211 ILE A N 1
ATOM 1606 C CA . ILE A 1 211 ? -1.158 -6.053 -9.467 1.00 87.38 211 ILE A CA 1
ATOM 1607 C C . ILE A 1 211 ? -0.428 -5.318 -8.343 1.00 87.38 211 ILE A C 1
ATOM 1609 O O . ILE A 1 211 ? -1.039 -4.986 -7.328 1.00 87.38 211 ILE A O 1
ATOM 1613 N N . HIS A 1 212 ? 0.859 -5.022 -8.538 1.00 89.56 212 HIS A N 1
ATOM 1614 C CA . HIS A 1 212 ? 1.666 -4.282 -7.575 1.00 89.56 212 HIS A CA 1
ATOM 1615 C C . HIS A 1 212 ? 1.030 -2.920 -7.250 1.00 89.56 212 HIS A C 1
ATOM 1617 O O . HIS A 1 212 ? 0.756 -2.647 -6.083 1.00 89.56 212 HIS A O 1
ATOM 1623 N N . GLY A 1 213 ? 0.686 -2.118 -8.267 1.00 89.75 213 GLY A N 1
ATOM 1624 C CA . GLY A 1 213 ? 0.068 -0.802 -8.074 1.00 89.75 213 GLY A CA 1
ATOM 1625 C C . GLY A 1 213 ? -1.313 -0.844 -7.406 1.00 89.75 213 GLY A C 1
ATOM 1626 O O . GLY A 1 213 ? -1.610 0.003 -6.562 1.00 89.75 213 GLY A O 1
ATOM 1627 N N . ALA A 1 214 ? -2.152 -1.832 -7.732 1.00 91.38 214 ALA A N 1
ATOM 1628 C CA . ALA A 1 214 ? -3.465 -1.995 -7.102 1.00 91.38 214 ALA A CA 1
ATOM 1629 C C . ALA A 1 214 ? -3.346 -2.404 -5.627 1.00 91.38 214 ALA A C 1
ATOM 1631 O O . ALA A 1 214 ? -3.989 -1.818 -4.754 1.00 91.38 214 ALA A O 1
ATOM 1632 N N . LEU A 1 215 ? -2.481 -3.380 -5.335 1.00 92.75 215 LEU A N 1
ATOM 1633 C CA . LEU A 1 215 ? -2.241 -3.849 -3.975 1.00 92.75 215 LEU A CA 1
ATOM 1634 C C . LEU A 1 215 ? -1.632 -2.739 -3.099 1.00 92.75 215 LEU A C 1
ATOM 1636 O O . LEU A 1 215 ? -1.995 -2.642 -1.930 1.00 92.75 215 LEU A O 1
ATOM 1640 N N . ALA A 1 216 ? -0.801 -1.848 -3.652 1.00 94.06 216 ALA A N 1
ATOM 1641 C CA . ALA A 1 216 ? -0.259 -0.701 -2.921 1.00 94.06 216 ALA A CA 1
ATOM 1642 C C . ALA A 1 216 ? -1.363 0.216 -2.355 1.00 94.06 216 ALA A C 1
ATOM 1644 O O . ALA A 1 216 ? -1.290 0.645 -1.203 1.00 94.06 216 ALA A O 1
ATOM 1645 N N . GLN A 1 217 ? -2.427 0.465 -3.130 1.00 94.50 217 GLN A N 1
ATOM 1646 C CA . GLN A 1 217 ? -3.568 1.277 -2.688 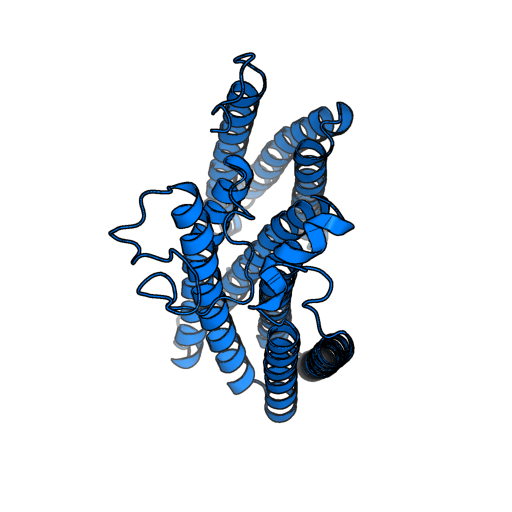1.00 94.50 217 GLN A CA 1
ATOM 1647 C C . GLN A 1 217 ? -4.370 0.588 -1.579 1.00 94.50 217 GLN A C 1
ATOM 1649 O O . GLN A 1 217 ? -4.767 1.234 -0.610 1.00 94.50 217 GLN A O 1
ATOM 1654 N N . VAL A 1 218 ? -4.566 -0.731 -1.684 1.00 94.38 218 VAL A N 1
ATOM 1655 C CA . VAL A 1 218 ? -5.234 -1.528 -0.641 1.00 94.38 218 VAL A CA 1
ATOM 1656 C C . VAL A 1 218 ? -4.426 -1.504 0.657 1.00 94.38 218 VAL A C 1
ATOM 1658 O O . VAL A 1 218 ? -4.983 -1.273 1.727 1.00 94.38 218 VAL A O 1
ATOM 1661 N N . VAL A 1 219 ? -3.104 -1.677 0.573 1.00 96.25 219 VAL A N 1
ATOM 1662 C CA . VAL A 1 219 ? -2.205 -1.616 1.734 1.00 96.25 219 VAL A CA 1
ATOM 1663 C C . VAL A 1 219 ? -2.253 -0.238 2.399 1.00 96.25 219 VAL A C 1
ATOM 1665 O O . VAL A 1 219 ? -2.383 -0.155 3.621 1.00 96.25 219 VAL A O 1
ATOM 1668 N N . PHE A 1 220 ? -2.236 0.844 1.617 1.00 96.56 220 PHE A N 1
ATOM 1669 C CA . PHE A 1 220 ? -2.383 2.202 2.141 1.00 96.56 220 PHE A CA 1
ATOM 1670 C C . PHE A 1 220 ? -3.744 2.431 2.815 1.00 96.56 220 PHE A C 1
ATOM 1672 O O . PHE A 1 220 ? -3.807 3.009 3.901 1.00 96.56 220 PHE A O 1
ATOM 1679 N N . ALA A 1 221 ? -4.835 1.915 2.239 1.00 94.81 221 ALA A N 1
ATOM 1680 C CA . ALA A 1 221 ? -6.156 1.968 2.863 1.00 94.81 221 ALA A CA 1
ATOM 1681 C C . ALA A 1 221 ? -6.192 1.204 4.200 1.00 94.81 221 ALA A C 1
ATOM 1683 O O . ALA A 1 221 ? -6.763 1.696 5.175 1.00 94.81 221 ALA A O 1
ATOM 1684 N N . CYS A 1 222 ? -5.525 0.049 4.289 1.00 95.31 222 CYS A N 1
ATOM 1685 C CA . CYS A 1 222 ? -5.362 -0.686 5.544 1.00 95.31 222 CYS A CA 1
ATOM 1686 C C . CYS A 1 222 ? -4.569 0.118 6.588 1.00 95.31 222 CYS A C 1
ATOM 1688 O O . CYS A 1 222 ? -4.961 0.146 7.754 1.00 95.31 222 CYS A O 1
ATOM 1690 N N . MET A 1 223 ? -3.503 0.823 6.192 1.00 96.31 223 MET A N 1
ATOM 1691 C CA . MET A 1 223 ? -2.759 1.721 7.091 1.00 96.31 223 MET A CA 1
ATOM 1692 C C . MET A 1 223 ? -3.637 2.873 7.601 1.00 96.31 223 MET A C 1
ATOM 1694 O O . MET A 1 223 ? -3.629 3.180 8.794 1.00 96.31 223 MET A O 1
ATOM 1698 N N . ALA A 1 224 ? -4.436 3.486 6.723 1.00 94.75 224 ALA A N 1
ATOM 1699 C CA . ALA A 1 224 ? -5.367 4.548 7.100 1.00 94.75 224 ALA A CA 1
ATOM 1700 C C . ALA A 1 224 ? -6.461 4.028 8.050 1.00 94.75 224 ALA A C 1
ATOM 1702 O O . ALA A 1 224 ? -6.782 4.678 9.045 1.00 94.75 224 ALA A O 1
ATOM 1703 N N . GLY A 1 225 ? -6.978 2.822 7.798 1.00 93.00 225 GLY A N 1
ATOM 1704 C CA . GLY A 1 225 ? -7.913 2.134 8.687 1.00 93.00 225 GLY A CA 1
ATOM 1705 C C . GLY A 1 225 ? -7.307 1.843 10.062 1.00 93.00 225 GLY A C 1
ATOM 1706 O O . GLY A 1 225 ? -7.957 2.065 11.081 1.00 93.00 225 GLY A O 1
ATOM 1707 N N . LEU A 1 226 ? -6.041 1.425 10.112 1.00 93.56 226 LEU A N 1
ATOM 1708 C CA . LEU A 1 226 ? -5.315 1.188 11.360 1.00 93.56 226 LEU A CA 1
ATOM 1709 C C . LEU A 1 226 ? -5.169 2.474 12.177 1.00 93.56 226 LEU A C 1
ATOM 1711 O O . LEU A 1 226 ? -5.424 2.479 13.383 1.00 93.56 226 LEU A O 1
ATOM 1715 N N . LEU A 1 227 ? -4.814 3.579 11.520 1.00 93.81 227 LEU A N 1
ATOM 1716 C CA . LEU A 1 227 ? -4.757 4.887 12.161 1.00 93.81 227 LEU A CA 1
ATOM 1717 C C . LEU A 1 227 ? -6.135 5.332 12.673 1.00 93.81 227 LEU A C 1
ATOM 1719 O O . LEU A 1 227 ? -6.233 5.884 13.773 1.00 93.81 227 LEU A O 1
ATOM 1723 N N . ALA A 1 228 ? -7.194 5.091 11.898 1.00 89.94 228 ALA A N 1
ATOM 1724 C CA . ALA A 1 228 ? -8.559 5.407 12.297 1.00 89.94 228 ALA A CA 1
ATOM 1725 C C . ALA A 1 228 ? -8.971 4.615 13.548 1.00 89.94 228 ALA A C 1
ATOM 1727 O O . ALA A 1 228 ? -9.473 5.218 14.493 1.00 89.94 228 ALA A O 1
ATOM 1728 N N . LEU A 1 229 ? -8.681 3.308 13.609 1.00 88.75 229 LEU A N 1
ATOM 1729 C CA . LEU A 1 229 ? -8.939 2.475 14.791 1.00 88.75 229 LEU A CA 1
ATOM 1730 C C . LEU A 1 229 ? -8.234 3.024 16.039 1.00 88.75 229 LEU A C 1
ATOM 1732 O O . LEU A 1 229 ? -8.890 3.265 17.049 1.00 88.75 229 LEU A O 1
ATOM 1736 N N . LEU A 1 230 ? -6.932 3.310 15.943 1.00 89.44 230 LEU A N 1
ATOM 1737 C CA . LEU A 1 230 ? -6.153 3.885 17.051 1.00 89.44 230 LEU A CA 1
ATOM 1738 C C . LEU A 1 230 ? -6.640 5.284 17.463 1.00 89.44 230 LEU A C 1
ATOM 1740 O O . LEU A 1 230 ? -6.461 5.711 18.603 1.00 89.44 230 LEU A O 1
ATOM 1744 N N . THR A 1 231 ? -7.231 6.033 16.533 1.00 87.88 231 THR A N 1
ATOM 1745 C CA . THR A 1 231 ? -7.792 7.358 16.817 1.00 87.88 231 THR A CA 1
ATOM 1746 C C . THR A 1 231 ? -9.143 7.255 17.517 1.00 87.88 231 THR A C 1
ATOM 1748 O O . THR A 1 231 ? -9.374 8.000 18.467 1.00 87.88 231 THR A O 1
ATOM 1751 N N . LEU A 1 232 ? -10.001 6.327 17.087 1.00 83.38 232 LEU A N 1
ATOM 1752 C CA . LEU A 1 232 ? -11.311 6.071 17.689 1.00 83.38 232 LEU A CA 1
ATOM 1753 C C . LEU A 1 232 ? -11.201 5.468 19.090 1.00 83.38 232 LEU A C 1
ATOM 1755 O O . LEU A 1 232 ? -11.997 5.809 19.956 1.00 83.38 232 LEU A O 1
ATOM 1759 N N . GLU A 1 233 ? -10.208 4.613 19.334 1.00 82.56 233 GLU A N 1
ATOM 1760 C CA . GLU A 1 233 ? -9.938 4.078 20.674 1.00 82.56 233 GLU A CA 1
ATOM 1761 C C . GLU A 1 233 ? -9.596 5.199 21.668 1.00 82.56 233 GLU A C 1
ATOM 1763 O O . GLU A 1 233 ? -10.055 5.191 22.807 1.00 82.56 233 GLU A O 1
ATOM 1768 N N . ARG A 1 234 ? -8.856 6.219 21.216 1.00 80.44 234 ARG A N 1
ATOM 1769 C CA . ARG A 1 234 ? -8.490 7.378 22.041 1.00 80.44 234 ARG A CA 1
ATOM 1770 C C . ARG A 1 234 ? -9.613 8.405 22.180 1.00 80.44 234 ARG A C 1
ATOM 1772 O O . ARG A 1 234 ? -9.756 9.016 23.234 1.00 80.44 234 ARG A O 1
ATOM 1779 N N . ASN A 1 235 ? -10.338 8.653 21.098 1.00 82.31 235 ASN A N 1
ATOM 1780 C CA . ASN A 1 235 ? -11.429 9.614 21.036 1.00 82.31 235 ASN A CA 1
ATOM 1781 C C . ASN A 1 235 ? -12.692 8.845 20.627 1.00 82.31 235 ASN A C 1
ATOM 1783 O O . ASN A 1 235 ? -13.024 8.822 19.437 1.00 82.31 235 ASN A O 1
ATOM 1787 N N . PRO A 1 236 ? -13.372 8.181 21.578 1.00 78.38 236 PRO A N 1
ATOM 1788 C CA . PRO A 1 236 ? -14.575 7.432 21.264 1.00 78.38 236 PRO A CA 1
ATOM 1789 C C . PRO A 1 236 ? -15.707 8.386 20.858 1.00 78.38 236 PRO A C 1
ATOM 1791 O O . PRO A 1 236 ? -15.840 9.467 21.444 1.00 78.38 236 PRO A O 1
ATOM 1794 N N . PRO A 1 237 ? -16.538 8.006 19.872 1.00 74.00 237 PRO A N 1
ATOM 1795 C CA . PRO A 1 237 ? -17.699 8.799 19.499 1.00 74.00 237 PRO A CA 1
ATOM 1796 C C . PRO A 1 237 ? -18.714 8.858 20.655 1.00 74.00 237 PRO A C 1
ATOM 1798 O O . PRO A 1 237 ? -18.757 7.949 21.491 1.00 74.00 237 PRO A O 1
ATOM 1801 N N . PRO A 1 238 ? -19.557 9.905 20.711 1.00 74.62 238 PRO A N 1
ATOM 1802 C CA . PRO A 1 238 ? -20.594 10.026 21.723 1.00 74.62 238 PRO A CA 1
ATOM 1803 C C . PRO A 1 238 ? -21.578 8.846 21.639 1.00 74.62 238 PRO A C 1
ATOM 1805 O O . PRO A 1 238 ? -21.816 8.325 20.542 1.00 74.62 238 PRO A O 1
ATOM 1808 N N . PRO A 1 239 ? -22.176 8.429 22.772 1.00 68.88 239 PRO A N 1
ATOM 1809 C CA . PRO A 1 239 ? -23.211 7.402 22.780 1.00 68.88 239 PRO A CA 1
ATOM 1810 C C . PRO A 1 239 ? -24.346 7.779 21.821 1.00 68.88 239 PRO A C 1
ATOM 1812 O O . PRO A 1 239 ? -24.843 8.903 21.856 1.00 68.88 239 PRO A O 1
ATOM 1815 N N . MET A 1 240 ? -24.764 6.850 20.958 1.00 64.69 240 MET A N 1
ATOM 1816 C CA . MET A 1 240 ? -25.883 7.095 20.045 1.00 64.69 240 MET A CA 1
ATOM 1817 C C . MET A 1 240 ? -27.200 7.154 20.827 1.00 64.69 240 MET A C 1
ATOM 1819 O O . MET A 1 240 ? -27.646 6.139 21.355 1.00 64.69 240 MET A O 1
ATOM 1823 N N . ALA A 1 241 ? -27.839 8.327 20.851 1.00 56.00 241 ALA A N 1
ATOM 1824 C CA . ALA A 1 241 ? -29.178 8.515 21.414 1.00 56.00 241 ALA A CA 1
ATOM 1825 C C . ALA A 1 241 ? -30.299 7.996 20.491 1.00 56.00 241 ALA A C 1
ATOM 1827 O O . ALA A 1 241 ? -31.396 7.693 20.952 1.00 56.00 241 ALA A O 1
ATOM 1828 N N . ILE A 1 242 ? -30.028 7.873 19.185 1.00 57.78 242 ILE A N 1
ATOM 1829 C CA . ILE A 1 242 ? -30.996 7.424 18.178 1.00 57.78 242 ILE A CA 1
ATOM 1830 C C . ILE A 1 242 ? -30.533 6.077 17.612 1.00 57.78 242 ILE A C 1
ATOM 1832 O O . ILE A 1 242 ? -29.381 5.971 17.178 1.00 57.78 242 ILE A O 1
ATOM 1836 N N . PRO A 1 243 ? -31.403 5.054 17.545 1.00 57.09 243 PRO A N 1
ATOM 1837 C CA . PRO A 1 243 ? -31.068 3.797 16.902 1.00 57.09 243 PRO A CA 1
ATOM 1838 C C . PRO A 1 243 ? -31.018 3.995 15.381 1.00 57.09 243 PRO A C 1
ATOM 1840 O O . PRO A 1 243 ? -31.974 3.710 14.662 1.00 57.09 243 PRO A O 1
ATOM 1843 N N . MET A 1 244 ? -29.878 4.441 14.845 1.00 61.22 244 MET A N 1
ATOM 1844 C CA . MET A 1 244 ? -29.545 4.066 13.472 1.00 61.22 244 MET A CA 1
ATOM 1845 C C . MET A 1 244 ? -29.470 2.541 13.449 1.00 61.22 244 MET A C 1
ATOM 1847 O O . MET A 1 244 ? -28.712 1.934 14.210 1.00 61.22 244 MET A O 1
ATOM 1851 N N . THR A 1 245 ? -30.264 1.893 12.596 1.00 67.38 245 THR A N 1
ATOM 1852 C CA . THR A 1 245 ? -30.178 0.440 12.469 1.00 67.38 245 THR A CA 1
ATOM 1853 C C . THR A 1 245 ? -28.754 0.094 12.045 1.00 67.38 245 THR A C 1
ATOM 1855 O O . THR A 1 245 ? -28.285 0.511 10.987 1.00 67.38 245 THR A O 1
ATOM 1858 N N . ARG A 1 246 ? -28.044 -0.677 12.877 1.00 71.12 246 ARG A N 1
ATOM 1859 C CA . ARG A 1 246 ? -26.674 -1.155 12.611 1.00 71.12 246 ARG A CA 1
ATOM 1860 C C . ARG A 1 246 ? -26.518 -1.688 11.180 1.00 71.12 246 ARG A C 1
ATOM 1862 O O . ARG A 1 246 ? -25.492 -1.472 10.545 1.00 71.12 246 ARG A O 1
ATOM 1869 N N . ARG A 1 247 ? -27.567 -2.337 10.659 1.00 79.00 247 ARG A N 1
ATOM 1870 C CA . ARG A 1 247 ? -27.660 -2.815 9.272 1.00 79.00 247 ARG A CA 1
ATOM 1871 C C . ARG A 1 247 ? -27.543 -1.693 8.241 1.00 79.00 247 ARG A C 1
ATOM 1873 O O . ARG A 1 247 ? -26.795 -1.850 7.289 1.00 79.00 247 ARG A O 1
ATO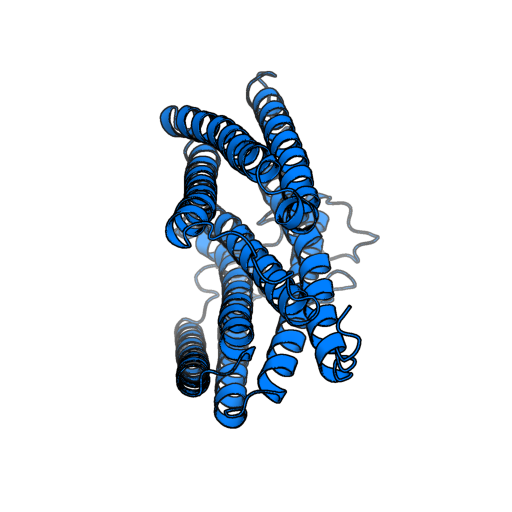M 1880 N N . GLY A 1 248 ? -28.239 -0.574 8.433 1.00 79.00 248 GLY A N 1
ATOM 1881 C CA . GLY A 1 248 ? -28.189 0.566 7.522 1.00 79.00 248 GLY A CA 1
ATOM 1882 C C . GLY A 1 248 ? -26.771 1.111 7.387 1.00 79.00 248 GLY A C 1
ATOM 1883 O O . GLY A 1 248 ? -26.261 1.182 6.276 1.00 79.00 248 GLY A O 1
ATOM 1884 N N . VAL A 1 249 ? -26.107 1.422 8.505 1.00 77.25 249 VAL A N 1
ATOM 1885 C CA . VAL A 1 249 ? -24.721 1.931 8.488 1.00 77.25 249 VAL A CA 1
ATOM 1886 C C . VAL A 1 249 ? -23.788 0.958 7.770 1.00 77.25 249 VAL A C 1
ATOM 1888 O O . VAL A 1 249 ? -23.072 1.380 6.871 1.00 77.25 249 VAL A O 1
ATOM 1891 N N . LEU A 1 250 ? -23.860 -0.339 8.095 1.00 82.38 250 LEU A N 1
ATOM 1892 C CA . LEU A 1 250 ? -23.034 -1.368 7.454 1.00 82.38 250 LEU A CA 1
ATOM 1893 C C . LEU A 1 250 ? -23.269 -1.465 5.943 1.00 82.38 250 LEU A C 1
ATOM 1895 O O . LEU A 1 250 ? -22.307 -1.606 5.197 1.00 82.38 250 LEU A O 1
ATOM 1899 N N . ILE A 1 251 ? -24.521 -1.384 5.483 1.00 86.06 251 ILE A N 1
ATOM 1900 C CA . ILE A 1 251 ? -24.843 -1.416 4.049 1.00 86.06 251 ILE A CA 1
ATOM 1901 C C . ILE A 1 251 ? -24.214 -0.218 3.336 1.00 86.06 251 ILE A C 1
ATOM 1903 O O . ILE A 1 251 ? -23.587 -0.402 2.298 1.00 86.06 251 ILE A O 1
ATOM 1907 N N . TRP A 1 252 ? -24.333 0.992 3.892 1.00 85.75 252 TRP A N 1
ATOM 1908 C CA . TRP A 1 252 ? -23.746 2.186 3.279 1.00 85.75 252 TRP A CA 1
ATOM 1909 C C . TRP A 1 252 ? -22.212 2.131 3.305 1.00 85.75 252 TRP A C 1
ATOM 1911 O O . TRP A 1 252 ? -21.578 2.285 2.268 1.00 85.75 252 TRP A O 1
ATOM 1921 N N . THR A 1 253 ? -21.581 1.840 4.442 1.00 84.62 253 THR A N 1
ATOM 1922 C CA . THR A 1 253 ? -20.110 1.817 4.517 1.00 84.62 253 THR A CA 1
ATOM 1923 C C . THR A 1 253 ? -19.497 0.706 3.668 1.00 84.62 253 THR A C 1
ATOM 1925 O O . THR A 1 253 ? -18.535 0.953 2.943 1.00 84.62 253 THR A O 1
ATOM 1928 N N . ASN A 1 254 ? -20.065 -0.505 3.704 1.00 89.69 254 ASN A N 1
ATOM 1929 C CA . ASN A 1 254 ? -19.571 -1.618 2.891 1.00 89.69 254 ASN A CA 1
ATOM 1930 C C . ASN A 1 254 ? -19.911 -1.422 1.414 1.00 89.69 254 ASN A C 1
ATOM 1932 O O . ASN A 1 254 ? -19.100 -1.762 0.562 1.00 89.69 254 ASN A O 1
ATOM 1936 N N . GLY A 1 255 ? -21.073 -0.841 1.104 1.00 93.12 255 GLY A N 1
ATOM 1937 C CA . GLY A 1 255 ? -21.449 -0.472 -0.257 1.00 93.12 255 GLY A CA 1
ATOM 1938 C C . GLY A 1 255 ? -20.437 0.489 -0.870 1.00 93.12 255 GLY A C 1
ATOM 1939 O O . GLY A 1 255 ? -19.911 0.207 -1.941 1.00 93.12 255 GLY A O 1
ATOM 1940 N N . LEU A 1 256 ? -20.080 1.563 -0.157 1.00 93.06 256 LEU A N 1
ATOM 1941 C CA . LEU A 1 256 ? -19.058 2.508 -0.612 1.00 93.06 256 LEU A CA 1
ATOM 1942 C C . LEU A 1 256 ? -17.698 1.828 -0.818 1.00 93.06 256 LEU A C 1
ATOM 1944 O O . LEU A 1 256 ? -17.074 2.025 -1.857 1.00 93.06 256 LEU A O 1
ATOM 1948 N N . LEU A 1 257 ? -17.257 0.995 0.132 1.00 93.00 257 LEU A N 1
ATOM 1949 C CA . LEU A 1 257 ? -16.009 0.237 0.001 1.00 93.00 257 LEU A CA 1
ATOM 1950 C C . LEU A 1 257 ? -16.015 -0.650 -1.252 1.00 93.00 257 LEU A C 1
ATOM 1952 O O . LEU A 1 257 ? -15.057 -0.632 -2.023 1.00 93.00 257 LEU A O 1
ATOM 1956 N N . MET A 1 258 ? -17.098 -1.397 -1.476 1.00 94.50 258 MET A N 1
ATOM 1957 C CA . MET A 1 258 ? -17.238 -2.262 -2.647 1.00 94.50 258 MET A CA 1
ATOM 1958 C C . MET A 1 258 ? -17.240 -1.462 -3.949 1.00 94.50 258 MET A C 1
ATOM 1960 O O . MET A 1 258 ? -16.586 -1.873 -4.903 1.00 94.50 258 MET A O 1
ATOM 1964 N N . LEU A 1 259 ? -17.911 -0.308 -3.990 1.00 95.75 259 LEU A N 1
ATOM 1965 C CA . LEU A 1 259 ? -17.885 0.579 -5.153 1.00 95.75 259 LEU A CA 1
ATOM 1966 C C . LEU A 1 259 ? -16.461 1.069 -5.451 1.00 95.75 259 LEU A C 1
ATOM 1968 O O . LEU A 1 259 ? -16.032 0.986 -6.600 1.00 95.75 259 LEU A O 1
ATOM 1972 N N . CYS A 1 260 ? -15.707 1.503 -4.436 1.00 94.88 260 CYS A N 1
ATOM 1973 C CA . CYS A 1 260 ? -14.312 1.922 -4.600 1.00 94.88 260 CYS A CA 1
ATOM 1974 C C . CYS A 1 260 ? -13.419 0.780 -5.115 1.00 94.88 260 CYS A C 1
ATOM 1976 O O . CYS A 1 260 ? -12.619 0.985 -6.026 1.00 94.88 260 CYS A O 1
ATOM 1978 N N . LEU A 1 261 ? -13.570 -0.436 -4.574 1.00 94.19 261 LEU A N 1
ATOM 1979 C CA . LEU A 1 261 ? -12.816 -1.610 -5.030 1.00 94.19 261 LEU A CA 1
ATOM 1980 C C . LEU A 1 261 ? -13.158 -1.982 -6.477 1.00 94.19 261 LEU A C 1
ATOM 1982 O O . LEU A 1 261 ? -12.260 -2.269 -7.267 1.00 94.19 261 LEU A O 1
ATOM 1986 N N . LEU A 1 262 ? -14.438 -1.931 -6.854 1.00 95.31 262 LEU A N 1
ATOM 1987 C CA . LEU A 1 262 ? -14.862 -2.156 -8.235 1.00 95.31 262 LEU A CA 1
ATOM 1988 C C . LEU A 1 262 ? -14.297 -1.080 -9.168 1.00 95.31 262 LEU A C 1
ATOM 1990 O O . LEU A 1 262 ? -13.749 -1.416 -10.217 1.00 95.31 262 LEU A O 1
ATOM 1994 N N . GLN A 1 263 ? -14.352 0.199 -8.782 1.00 95.62 263 GLN A N 1
ATOM 1995 C CA . GLN A 1 263 ? -13.750 1.282 -9.563 1.00 95.62 263 GLN A CA 1
ATOM 1996 C C . GLN A 1 263 ? -12.242 1.066 -9.754 1.00 95.62 263 GLN A C 1
ATOM 1998 O O . GLN A 1 263 ? -11.742 1.299 -10.856 1.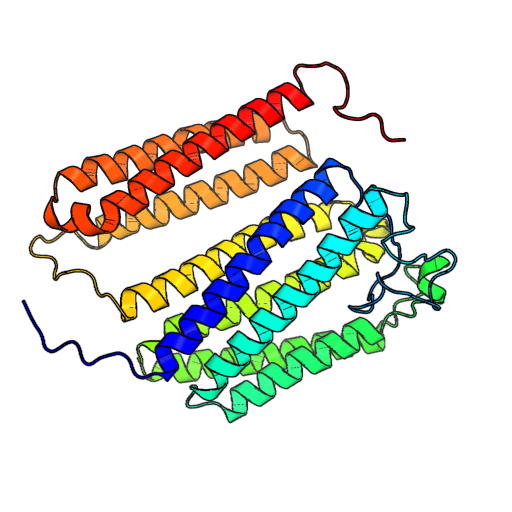00 95.62 263 GLN A O 1
ATOM 2003 N N . LEU A 1 264 ? -11.533 0.591 -8.721 1.00 93.56 264 LEU A N 1
ATOM 2004 C CA . LEU A 1 264 ? -10.107 0.264 -8.782 1.00 93.56 264 LEU A CA 1
ATOM 2005 C C . LEU A 1 264 ? -9.824 -0.866 -9.779 1.00 93.56 264 LEU A C 1
ATOM 2007 O O . LEU A 1 264 ? -8.917 -0.735 -10.599 1.00 93.56 264 LEU A O 1
ATOM 2011 N N . VAL A 1 265 ? -10.619 -1.941 -9.769 1.00 92.69 265 VAL A N 1
ATOM 2012 C CA . VAL A 1 265 ? -10.502 -3.032 -10.755 1.00 92.69 265 VAL A CA 1
ATOM 2013 C C . VAL A 1 265 ? -10.662 -2.490 -12.175 1.00 92.69 265 VAL A C 1
ATOM 2015 O O . VAL A 1 265 ? -9.825 -2.761 -13.037 1.00 92.69 265 VAL A O 1
ATOM 2018 N N . TRP A 1 266 ? -11.683 -1.664 -12.419 1.00 94.00 266 TRP A N 1
ATOM 2019 C CA . TRP A 1 266 ? -11.891 -1.058 -13.735 1.00 94.00 266 TRP A CA 1
ATOM 2020 C C . TRP A 1 266 ? -10.796 -0.056 -14.108 1.00 94.00 266 TRP A C 1
ATOM 2022 O O . TRP A 1 266 ? -10.432 0.016 -15.278 1.00 94.00 266 TRP A O 1
ATOM 2032 N N . ALA A 1 267 ? -10.223 0.665 -13.140 1.00 90.06 267 ALA A N 1
ATOM 2033 C CA . ALA A 1 267 ? -9.093 1.567 -13.363 1.00 90.06 267 ALA A CA 1
ATOM 2034 C C . ALA A 1 267 ? -7.850 0.799 -13.834 1.00 90.06 267 ALA A C 1
ATOM 2036 O O . ALA A 1 267 ? -7.200 1.180 -14.809 1.00 90.06 267 ALA A O 1
ATOM 2037 N N . VAL A 1 268 ? -7.545 -0.314 -13.161 1.00 89.06 268 VAL A N 1
ATOM 2038 C CA . VAL A 1 268 ? -6.446 -1.216 -13.520 1.00 89.06 268 VAL A CA 1
ATOM 2039 C C . VAL A 1 268 ? -6.683 -1.802 -14.909 1.00 89.06 268 VAL A C 1
ATOM 2041 O O . VAL A 1 268 ? -5.797 -1.746 -15.761 1.00 89.06 268 VAL A O 1
ATOM 2044 N N . TRP A 1 269 ? -7.896 -2.292 -15.176 1.00 89.62 269 TRP A N 1
ATOM 2045 C CA . TRP A 1 269 ? -8.243 -2.849 -16.479 1.00 89.62 269 TRP A CA 1
ATOM 2046 C C . TRP A 1 269 ? -8.088 -1.801 -17.591 1.00 89.62 269 TRP A C 1
ATOM 2048 O O . TRP A 1 269 ? -7.402 -2.041 -18.587 1.00 89.62 269 TRP A O 1
ATOM 2058 N N . LEU A 1 270 ? -8.659 -0.609 -17.402 1.00 87.38 270 LEU A N 1
ATOM 2059 C CA . LEU A 1 270 ? -8.568 0.507 -18.343 1.00 87.38 270 LEU A CA 1
ATOM 2060 C C . LEU A 1 270 ? -7.113 0.869 -18.664 1.00 87.38 270 LEU A C 1
ATOM 2062 O O . LEU A 1 270 ? -6.779 1.111 -19.824 1.00 87.38 270 LEU A O 1
ATOM 2066 N N . ARG A 1 271 ? -6.244 0.904 -17.648 1.00 81.56 271 ARG A N 1
ATOM 2067 C CA . ARG A 1 271 ? -4.841 1.302 -17.811 1.00 81.56 271 ARG A CA 1
ATOM 2068 C C . ARG A 1 271 ? -4.022 0.290 -18.613 1.00 81.56 271 ARG A C 1
ATOM 2070 O O . ARG A 1 271 ? -3.124 0.718 -19.336 1.00 81.56 271 ARG A O 1
ATOM 2077 N N . HIS A 1 272 ? -4.320 -1.002 -18.481 1.00 79.25 272 HIS A N 1
ATOM 2078 C CA . HIS A 1 272 ? -3.476 -2.075 -19.016 1.00 79.25 272 HIS A CA 1
ATOM 2079 C C . HIS A 1 272 ? -4.007 -2.749 -20.285 1.00 79.25 272 HIS A C 1
ATOM 2081 O O . HIS A 1 272 ? -3.196 -3.216 -21.076 1.00 79.25 272 HIS A O 1
ATOM 2087 N N . PHE A 1 273 ? -5.325 -2.797 -20.497 1.00 81.00 273 PHE A N 1
ATOM 2088 C CA . PHE A 1 273 ? -5.912 -3.483 -21.659 1.00 81.00 273 PHE A CA 1
ATOM 2089 C C . PHE A 1 273 ? -6.668 -2.548 -22.612 1.00 81.00 273 PHE A C 1
ATOM 2091 O O . PHE A 1 273 ? -7.171 -3.011 -23.630 1.00 81.00 273 PHE A O 1
ATOM 2098 N N . HIS A 1 274 ? -6.803 -1.258 -22.270 1.00 79.31 274 HIS A N 1
ATOM 2099 C CA . HIS A 1 274 ? -7.428 -0.217 -23.106 1.00 79.31 274 HIS A CA 1
ATOM 2100 C C . HIS A 1 274 ? -8.812 -0.600 -23.666 1.00 79.31 274 HIS A C 1
ATOM 2102 O O . HIS A 1 274 ? -9.190 -0.205 -24.765 1.00 79.31 274 HIS A O 1
ATOM 2108 N N . HIS A 1 275 ? -9.586 -1.374 -22.900 1.00 85.44 275 HIS A N 1
ATOM 2109 C CA . HIS A 1 275 ? -10.858 -1.923 -23.360 1.00 85.44 275 HIS A CA 1
ATOM 2110 C C . HIS A 1 275 ? -12.011 -0.902 -23.223 1.00 85.44 275 HIS A C 1
ATOM 2112 O O . HIS A 1 275 ? -12.173 -0.323 -22.141 1.00 85.44 275 HIS A O 1
ATOM 2118 N N . PRO A 1 276 ? -12.890 -0.727 -24.235 1.00 88.50 276 PRO A N 1
ATOM 2119 C CA . PRO A 1 276 ? -13.979 0.258 -24.188 1.00 88.50 276 PRO A CA 1
ATOM 2120 C C . PRO A 1 276 ? -14.942 0.074 -23.006 1.00 88.50 276 PRO A C 1
ATOM 2122 O O . PRO A 1 276 ? -15.406 1.050 -22.418 1.00 88.50 276 PRO A O 1
ATOM 2125 N N . ILE A 1 277 ? -15.230 -1.176 -22.622 1.00 93.38 277 ILE A N 1
ATOM 2126 C CA . ILE A 1 277 ? -16.082 -1.467 -21.455 1.00 93.38 277 ILE A CA 1
ATOM 2127 C C . ILE A 1 277 ? -15.406 -1.008 -20.158 1.00 93.38 277 ILE A C 1
ATOM 2129 O O . ILE A 1 277 ? -16.073 -0.423 -19.311 1.00 93.38 277 ILE A O 1
ATOM 2133 N N . ALA A 1 278 ? -14.090 -1.201 -20.015 1.00 92.12 278 ALA A N 1
ATOM 2134 C CA . ALA A 1 278 ? -13.368 -0.763 -18.823 1.00 92.12 278 ALA A CA 1
ATOM 2135 C C . ALA A 1 278 ? -13.399 0.765 -18.685 1.00 92.12 278 ALA A C 1
ATOM 2137 O O . ALA A 1 278 ? -13.584 1.269 -17.582 1.00 92.12 278 ALA A O 1
ATOM 2138 N N . GLN A 1 279 ? -13.316 1.504 -19.798 1.00 90.06 279 GLN A N 1
ATOM 2139 C CA . GLN A 1 279 ? -13.472 2.962 -19.795 1.00 90.06 279 GLN A CA 1
ATOM 2140 C C . GLN A 1 279 ? -14.865 3.386 -19.317 1.00 90.06 279 GLN A C 1
ATOM 2142 O O . GLN A 1 279 ? -14.985 4.229 -18.428 1.00 90.06 279 GLN A O 1
ATOM 2147 N N . ARG A 1 280 ? -15.918 2.781 -19.882 1.00 93.69 280 ARG A N 1
ATOM 2148 C CA . ARG A 1 280 ? -17.313 3.089 -19.530 1.00 93.69 280 ARG A CA 1
ATOM 2149 C C . ARG A 1 280 ? -17.613 2.759 -18.073 1.00 93.69 280 ARG A C 1
ATOM 2151 O O . ARG A 1 280 ? -18.211 3.576 -17.382 1.00 93.69 280 ARG A O 1
ATOM 2158 N N . LEU A 1 281 ? -17.180 1.590 -17.601 1.00 96.06 281 LEU A N 1
ATOM 2159 C CA . LEU A 1 281 ? -17.407 1.162 -16.224 1.00 96.06 281 LEU A CA 1
ATOM 2160 C C . LEU A 1 281 ? -16.576 1.983 -15.237 1.00 96.06 281 LEU A C 1
ATOM 2162 O O . LEU A 1 281 ? -17.120 2.419 -14.229 1.00 96.06 281 LEU A O 1
ATOM 2166 N N . HIS A 1 282 ? -15.308 2.285 -15.535 1.00 93.94 282 HIS A N 1
ATOM 2167 C CA . HIS A 1 282 ? -14.501 3.160 -14.681 1.00 93.94 282 HIS A CA 1
ATOM 2168 C C . HIS A 1 282 ? -15.146 4.546 -14.510 1.00 93.94 282 HIS A C 1
ATOM 2170 O O . HIS A 1 282 ? -15.249 5.029 -13.383 1.00 93.94 282 HIS A O 1
ATOM 2176 N N . LEU A 1 283 ? -15.647 5.144 -15.600 1.00 92.88 283 LEU A N 1
ATOM 2177 C CA . LEU A 1 283 ? -16.384 6.411 -15.557 1.00 92.88 283 LEU A CA 1
ATOM 2178 C C . LEU A 1 283 ? -17.700 6.282 -14.776 1.00 92.88 283 LEU A C 1
ATOM 2180 O O . LEU A 1 283 ? -17.972 7.097 -13.900 1.00 92.88 283 LEU A O 1
ATOM 2184 N N . PHE A 1 284 ? -18.492 5.239 -15.046 1.00 95.38 284 PHE A N 1
ATOM 2185 C CA . PHE A 1 284 ? -19.756 4.982 -14.353 1.00 95.38 284 PHE A CA 1
ATOM 2186 C C . PHE A 1 284 ? -19.568 4.905 -12.832 1.00 95.38 284 PHE A C 1
ATOM 2188 O O . PHE A 1 284 ? -20.244 5.618 -12.090 1.00 95.38 284 PHE A O 1
ATOM 2195 N N . PHE A 1 285 ? -18.615 4.093 -12.361 1.00 95.69 285 PHE A N 1
ATOM 2196 C CA . PHE A 1 285 ? -18.312 4.000 -10.932 1.00 95.69 285 PHE A CA 1
ATOM 2197 C C . PHE A 1 285 ? -17.722 5.309 -10.386 1.00 95.69 285 PHE A C 1
ATOM 2199 O O . PHE A 1 285 ? -18.072 5.705 -9.275 1.00 95.69 285 PHE A O 1
ATOM 2206 N N . GLY A 1 286 ? -16.910 6.020 -11.178 1.00 92.81 286 GLY A N 1
ATOM 2207 C CA . GLY A 1 286 ? -16.375 7.340 -10.831 1.00 92.81 286 GLY A CA 1
ATOM 2208 C C . GLY A 1 286 ? -17.441 8.421 -10.627 1.00 92.81 286 GLY A C 1
ATOM 2209 O O . GLY A 1 286 ? -17.234 9.314 -9.816 1.00 92.81 286 GLY A O 1
ATOM 2210 N N . CYS A 1 287 ? -18.601 8.322 -11.283 1.00 92.50 287 CYS A N 1
ATOM 2211 C CA . CYS A 1 287 ? -19.757 9.188 -11.020 1.00 92.50 287 CYS A CA 1
ATOM 2212 C C . CYS A 1 287 ? -20.639 8.664 -9.875 1.00 92.50 287 CYS A C 1
ATOM 2214 O O . CYS A 1 287 ? -21.174 9.446 -9.084 1.00 92.50 287 CYS A O 1
ATOM 2216 N N . LEU A 1 288 ? -20.786 7.341 -9.765 1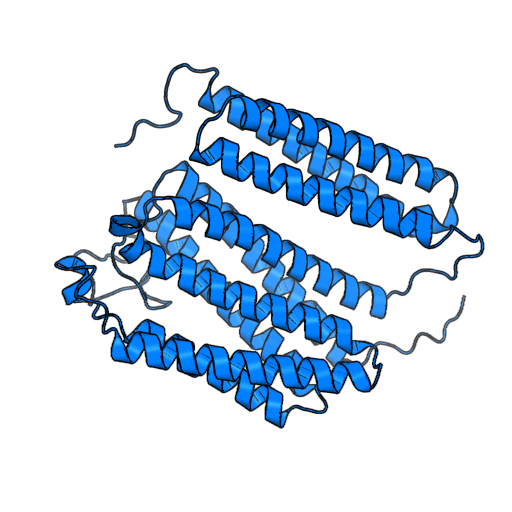.00 95.06 288 LEU A N 1
ATOM 2217 C CA . LEU A 1 288 ? -21.629 6.702 -8.755 1.00 95.06 288 LEU A CA 1
ATOM 2218 C C . LEU A 1 288 ? -21.093 6.905 -7.331 1.00 95.06 288 LEU A C 1
ATOM 2220 O O . LEU A 1 288 ? -21.874 7.124 -6.407 1.00 95.06 288 LEU A O 1
ATOM 2224 N N . ILE A 1 289 ? -19.774 6.867 -7.140 1.00 95.81 289 ILE A N 1
ATOM 2225 C CA . ILE A 1 289 ? -19.141 7.020 -5.821 1.00 95.81 289 ILE A CA 1
ATOM 2226 C C . ILE A 1 289 ? -19.392 8.410 -5.206 1.00 95.81 289 ILE A C 1
ATOM 2228 O O . ILE A 1 289 ? -19.883 8.451 -4.076 1.00 95.81 289 ILE A O 1
ATOM 2232 N N . PRO A 1 290 ? -19.152 9.543 -5.900 1.00 94.12 290 PRO A N 1
ATOM 2233 C CA . PRO A 1 290 ? -19.539 10.864 -5.411 1.00 94.12 290 PRO A CA 1
ATOM 2234 C C . PRO A 1 290 ? -21.021 10.953 -5.041 1.00 94.12 290 PRO A C 1
ATOM 2236 O O . PRO A 1 290 ? -21.344 11.440 -3.960 1.00 94.12 290 PRO A O 1
ATOM 2239 N N . ALA A 1 291 ? -21.923 10.428 -5.881 1.00 93.06 291 ALA A N 1
ATOM 2240 C CA . ALA A 1 291 ? -23.359 10.426 -5.592 1.00 93.06 291 ALA A CA 1
ATOM 2241 C C . ALA A 1 291 ? -23.683 9.645 -4.305 1.00 93.06 291 ALA A C 1
ATOM 2243 O O . ALA A 1 291 ? -24.474 10.089 -3.471 1.00 93.06 291 ALA A O 1
ATOM 2244 N N . PHE A 1 292 ? -23.020 8.507 -4.105 1.00 93.62 292 PHE A N 1
ATOM 2245 C CA . PHE A 1 292 ? -23.164 7.686 -2.909 1.00 93.62 292 PHE A CA 1
ATOM 2246 C C . PHE A 1 292 ? -22.629 8.392 -1.649 1.00 93.62 292 PHE A C 1
ATOM 2248 O O . PHE A 1 292 ? -23.276 8.362 -0.600 1.00 93.62 292 PHE A O 1
ATOM 2255 N N . ILE A 1 293 ? -21.490 9.089 -1.753 1.00 92.94 293 ILE A N 1
ATOM 2256 C CA . ILE A 1 293 ? -20.915 9.909 -0.672 1.00 92.94 293 ILE A CA 1
ATOM 2257 C C . ILE A 1 293 ? -21.846 11.073 -0.316 1.00 92.94 293 ILE A C 1
ATOM 2259 O O . ILE A 1 293 ? -22.095 11.306 0.867 1.00 92.94 293 ILE A O 1
ATOM 2263 N N . VAL A 1 294 ? -22.413 11.764 -1.312 1.00 93.06 294 VAL A N 1
ATOM 2264 C CA . VAL A 1 294 ? -23.425 12.813 -1.101 1.00 93.06 294 VAL A CA 1
ATOM 2265 C C . VAL A 1 294 ? -24.640 12.239 -0.371 1.00 93.06 294 VAL A C 1
ATOM 2267 O O . VAL A 1 294 ? -25.091 12.830 0.606 1.00 93.06 294 VAL A O 1
ATOM 2270 N N . GLY A 1 295 ? -25.122 11.056 -0.761 1.00 90.56 295 GLY A N 1
ATOM 2271 C CA . GLY A 1 295 ? -26.211 10.365 -0.064 1.00 90.56 295 GLY A CA 1
ATOM 2272 C C . GLY A 1 295 ? -25.909 10.100 1.416 1.00 90.56 295 GLY A C 1
ATOM 2273 O O . GLY A 1 295 ? -26.743 10.393 2.276 1.00 90.56 295 GLY A O 1
ATOM 2274 N N . ILE A 1 296 ? -24.702 9.612 1.734 1.00 87.56 296 ILE A N 1
ATOM 2275 C CA . ILE A 1 296 ? -24.239 9.424 3.121 1.00 87.56 296 ILE A CA 1
ATOM 2276 C C . ILE A 1 296 ? -24.196 10.763 3.867 1.00 87.56 296 ILE A C 1
ATOM 2278 O O . ILE A 1 296 ? -24.676 10.852 4.999 1.00 87.56 296 ILE A O 1
ATOM 2282 N N . HIS A 1 297 ? -23.645 11.803 3.240 1.00 89.38 297 HIS A N 1
ATOM 2283 C CA . HIS A 1 297 ? -23.504 13.130 3.834 1.00 89.38 297 HIS A CA 1
ATOM 2284 C C . HIS A 1 297 ? -24.868 13.758 4.159 1.00 89.38 297 HIS A C 1
ATOM 2286 O O . HIS A 1 297 ? -25.100 14.170 5.295 1.00 89.38 297 HIS A O 1
ATOM 2292 N N . LEU A 1 298 ? -25.800 13.750 3.200 1.00 89.69 298 LEU A N 1
ATOM 2293 C CA . LEU A 1 298 ? -27.152 14.298 3.350 1.00 89.69 298 LEU A CA 1
ATOM 2294 C C . LEU A 1 298 ? -27.980 13.527 4.378 1.00 89.69 298 LEU A C 1
ATOM 2296 O O . LEU A 1 298 ? -28.623 14.133 5.232 1.00 89.69 298 LEU A O 1
ATOM 2300 N N . LYS A 1 299 ? -27.929 12.189 4.353 1.00 84.38 299 LYS A N 1
ATOM 2301 C CA . LYS A 1 299 ? -28.570 11.363 5.387 1.00 84.38 299 LYS A CA 1
ATOM 2302 C C . LYS A 1 299 ? -28.000 11.670 6.765 1.00 84.38 299 LYS A C 1
ATOM 2304 O O . LYS A 1 299 ? -28.711 11.651 7.764 1.00 84.38 299 LYS A O 1
ATOM 2309 N N . GLY A 1 300 ? -26.716 11.994 6.805 1.00 81.56 300 GLY A N 1
ATOM 2310 C CA . GLY A 1 300 ? -26.036 12.416 8.002 1.00 81.56 300 GLY A CA 1
ATOM 2311 C C . GLY A 1 300 ? -26.592 13.674 8.653 1.00 81.56 300 GLY A C 1
ATOM 2312 O O . GLY A 1 300 ? -26.718 13.711 9.875 1.00 81.56 300 GLY A O 1
ATOM 2313 N N . LEU A 1 301 ? -26.989 14.665 7.852 1.00 85.38 301 LEU A N 1
ATOM 2314 C CA . LEU A 1 301 ? -27.568 15.926 8.331 1.00 85.38 301 LEU A CA 1
ATOM 2315 C C . LEU A 1 301 ? -28.852 15.724 9.152 1.00 85.38 301 LEU A C 1
ATOM 2317 O O . LEU A 1 301 ? -29.153 16.544 10.017 1.00 85.38 301 LEU A O 1
ATOM 2321 N N . GLN A 1 302 ? -29.572 14.615 8.938 1.00 83.62 302 GLN A N 1
ATOM 2322 C CA . GLN A 1 302 ? -30.761 14.246 9.720 1.00 83.62 302 GLN A CA 1
ATOM 2323 C C . GLN A 1 302 ? -30.423 13.905 11.183 1.00 83.62 302 GLN A C 1
ATOM 2325 O O . GLN A 1 302 ? -31.294 13.955 12.048 1.00 83.62 302 GLN A O 1
ATOM 2330 N N . TYR A 1 303 ? -29.156 13.596 11.479 1.00 79.00 303 TYR A N 1
ATOM 2331 C CA . TYR A 1 303 ? -28.669 13.192 12.796 1.00 79.00 303 TYR A CA 1
ATOM 2332 C C . TYR A 1 303 ? -27.589 14.165 13.291 1.00 79.00 303 TYR A C 1
ATOM 2334 O O . TYR A 1 303 ? -26.402 13.835 13.328 1.00 79.00 303 TYR A O 1
ATOM 2342 N N . ARG A 1 304 ? -28.001 15.381 13.682 1.00 78.56 304 ARG A N 1
ATOM 2343 C CA . ARG A 1 304 ? -27.112 16.523 13.997 1.00 78.56 304 ARG A CA 1
ATOM 2344 C C . ARG A 1 304 ? -25.961 16.188 14.955 1.00 78.56 304 ARG A C 1
ATOM 2346 O O . ARG A 1 304 ? -24.845 16.651 14.742 1.00 78.56 304 ARG A O 1
ATOM 2353 N N . GLU A 1 305 ? -26.205 15.388 15.991 1.00 76.25 305 GLU A N 1
ATOM 2354 C CA . GLU A 1 305 ? -25.168 14.987 16.955 1.00 76.25 305 GLU A CA 1
ATOM 2355 C C . GLU A 1 305 ? -24.092 14.095 16.328 1.00 76.25 305 GLU A C 1
ATOM 2357 O O . GLU A 1 305 ? -22.900 14.316 16.537 1.00 76.25 305 GLU A O 1
ATOM 2362 N N . ILE A 1 306 ? -24.510 13.134 15.503 1.00 73.25 306 ILE A N 1
ATOM 2363 C CA . ILE A 1 306 ? -23.616 12.206 14.808 1.00 73.25 306 ILE A CA 1
ATOM 2364 C C . ILE A 1 306 ? -22.858 12.971 13.712 1.00 73.25 306 ILE A C 1
ATOM 2366 O O . ILE A 1 306 ? -21.642 12.831 13.577 1.00 73.25 306 ILE A O 1
ATOM 2370 N N . PHE A 1 307 ? -23.545 13.852 12.976 1.00 82.62 307 PHE A N 1
ATOM 2371 C CA . PHE A 1 307 ? -22.952 14.654 11.904 1.00 82.62 307 PHE A CA 1
ATOM 2372 C C . PHE A 1 307 ? -21.825 15.567 12.389 1.00 82.62 307 PHE A C 1
ATOM 2374 O O . PHE A 1 307 ?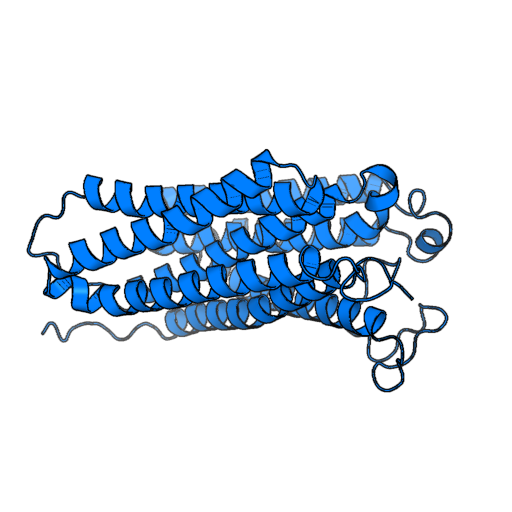 -20.854 15.769 11.671 1.00 82.62 307 PHE A O 1
ATOM 2381 N N . ARG A 1 308 ? -21.873 16.069 13.628 1.00 83.00 308 ARG A N 1
ATOM 2382 C CA . ARG A 1 308 ? -20.747 16.832 14.199 1.00 83.00 308 ARG A CA 1
ATOM 2383 C C . ARG A 1 308 ? -19.448 16.022 14.272 1.00 83.00 308 ARG A C 1
ATOM 2385 O O . ARG A 1 308 ? -18.378 16.620 14.252 1.00 83.00 308 ARG A O 1
ATOM 2392 N N . TRP A 1 309 ? -19.542 14.695 14.350 1.00 79.50 309 TRP A N 1
ATOM 2393 C CA . TRP A 1 309 ? -18.396 13.791 14.427 1.00 79.50 309 TRP A CA 1
ATOM 2394 C C . TRP A 1 309 ? -17.889 13.328 13.059 1.00 79.50 309 TRP A C 1
ATOM 2396 O O . TRP A 1 309 ? -16.696 13.438 12.792 1.00 79.50 309 TRP A O 1
ATOM 2406 N N . PHE A 1 310 ? -18.759 12.827 12.174 1.00 81.50 310 PHE A N 1
ATOM 2407 C CA . PHE A 1 310 ? -18.320 12.321 10.857 1.00 81.50 310 PHE A CA 1
ATOM 2408 C C . PHE A 1 310 ? -18.505 13.318 9.707 1.00 81.50 310 PHE A C 1
ATOM 2410 O O . PHE A 1 310 ? -17.957 13.106 8.626 1.00 81.50 310 PHE A O 1
ATOM 2417 N N . GLY A 1 311 ? -19.263 14.397 9.905 1.00 86.75 311 GLY A N 1
ATOM 2418 C CA . GLY A 1 311 ? -19.541 15.426 8.901 1.00 86.75 311 GLY A CA 1
ATOM 2419 C C . GLY A 1 311 ? -18.267 15.984 8.268 1.00 86.75 311 GLY A C 1
ATOM 2420 O O . GLY A 1 311 ? -18.148 15.898 7.046 1.00 86.75 311 GLY A O 1
ATOM 2421 N N . PRO A 1 312 ? -17.265 16.433 9.054 1.00 89.62 312 PRO A N 1
ATOM 2422 C CA . PRO A 1 312 ? -15.986 16.891 8.510 1.00 89.62 312 PRO A CA 1
ATOM 2423 C C . PRO A 1 312 ? -15.270 15.832 7.662 1.00 89.62 312 PRO A C 1
ATOM 2425 O O . PRO A 1 312 ? -14.770 16.144 6.585 1.00 89.62 312 PRO A O 1
ATOM 2428 N N . ALA A 1 313 ? -15.268 14.568 8.100 1.00 87.50 313 ALA A N 1
ATOM 2429 C CA . ALA A 1 313 ? -14.636 13.474 7.363 1.00 87.50 313 ALA A CA 1
ATOM 2430 C C . ALA A 1 313 ? -15.366 13.168 6.044 1.00 87.50 313 ALA A C 1
ATOM 2432 O O . ALA A 1 313 ? -14.728 13.009 5.009 1.00 87.50 313 ALA A O 1
ATOM 2433 N N . SER A 1 314 ? -16.702 13.134 6.059 1.00 89.06 314 SER A N 1
ATOM 2434 C CA . SER A 1 314 ? -17.507 12.933 4.847 1.00 89.06 314 SER A CA 1
ATOM 2435 C C . SER A 1 314 ? -17.424 14.115 3.872 1.00 89.06 314 SER A C 1
ATOM 2437 O O . SER A 1 314 ? -17.383 13.898 2.666 1.00 89.06 314 SER A O 1
ATOM 2439 N N . GLY A 1 315 ? -17.331 15.352 4.375 1.00 91.69 315 GLY A N 1
ATOM 2440 C CA . GLY A 1 315 ? -17.100 16.545 3.558 1.00 91.69 315 GLY A CA 1
ATOM 2441 C C . GLY A 1 315 ? -15.707 16.553 2.928 1.00 91.69 315 GLY A C 1
ATOM 2442 O O . GLY A 1 315 ? -15.577 16.784 1.730 1.00 91.69 315 GLY A O 1
ATOM 2443 N N . MET A 1 316 ? -14.670 16.207 3.697 1.00 92.81 316 MET A N 1
ATOM 2444 C CA . MET A 1 316 ? -13.317 16.022 3.163 1.00 92.81 316 MET A CA 1
ATOM 2445 C C . MET A 1 316 ? -13.282 14.915 2.103 1.00 92.81 316 MET A C 1
ATOM 2447 O O . MET A 1 316 ? -12.680 15.094 1.051 1.00 92.81 316 MET A O 1
ATOM 2451 N N . LEU A 1 317 ? -13.965 13.790 2.336 1.00 92.00 317 LEU A N 1
ATOM 2452 C CA . LEU A 1 317 ? -14.072 12.712 1.353 1.00 92.00 317 LEU A CA 1
ATOM 2453 C C . LEU A 1 317 ? -14.753 13.181 0.057 1.00 92.00 317 LEU A C 1
ATOM 2455 O O . LEU A 1 317 ? -14.312 12.801 -1.025 1.00 92.00 317 LEU A O 1
ATOM 2459 N N . LEU A 1 318 ? -15.783 14.030 0.153 1.00 92.38 318 LEU A N 1
ATOM 2460 C CA . LEU A 1 318 ? -16.422 14.637 -1.015 1.00 92.38 318 LEU A CA 1
ATOM 2461 C C . LEU A 1 318 ? -15.450 15.548 -1.782 1.00 92.38 318 LEU A C 1
ATOM 2463 O O . LEU A 1 318 ? -15.374 15.476 -3.003 1.00 92.38 318 LEU A O 1
ATOM 2467 N N . ILE A 1 319 ? -14.660 16.361 -1.081 1.00 94.81 319 ILE A N 1
ATOM 2468 C CA . ILE A 1 319 ? -13.622 17.188 -1.713 1.00 94.81 319 ILE A CA 1
ATOM 2469 C C . ILE A 1 319 ? -12.597 16.294 -2.424 1.00 94.81 319 ILE A C 1
ATOM 2471 O O . ILE A 1 319 ? -12.317 16.494 -3.603 1.00 94.81 319 ILE A O 1
ATOM 2475 N N . LEU A 1 320 ? -12.082 15.266 -1.744 1.00 94.00 320 LEU A N 1
ATOM 2476 C CA . LEU A 1 320 ? -11.091 14.346 -2.304 1.00 94.00 320 LEU A CA 1
ATOM 2477 C C . LEU A 1 320 ? -11.616 13.592 -3.532 1.00 94.00 320 LEU A C 1
ATOM 2479 O O . LEU A 1 320 ? -10.876 13.440 -4.501 1.00 94.00 320 LEU A O 1
ATOM 2483 N N . VAL A 1 321 ? -12.876 13.142 -3.526 1.00 94.19 321 VAL A N 1
ATOM 2484 C CA . VAL A 1 321 ? -13.443 12.450 -4.692 1.00 94.19 321 VAL A CA 1
ATOM 2485 C C . VAL A 1 321 ? -13.675 13.409 -5.860 1.00 94.19 321 VAL A C 1
ATOM 2487 O O . VAL A 1 321 ? -13.446 13.029 -7.003 1.00 94.19 321 VAL A O 1
ATOM 2490 N N . LEU A 1 322 ? -14.042 14.669 -5.601 1.00 92.62 322 LEU A N 1
ATOM 2491 C CA . LEU A 1 322 ? -14.126 15.687 -6.652 1.00 92.62 322 LEU A CA 1
ATOM 2492 C C . LEU A 1 322 ? -12.750 15.947 -7.274 1.00 92.62 322 LEU A C 1
ATOM 2494 O O . LEU A 1 322 ? -12.628 15.946 -8.496 1.00 92.62 322 LEU A O 1
ATOM 2498 N N . PHE A 1 323 ? -11.702 16.074 -6.454 1.00 94.38 323 PHE A N 1
ATOM 2499 C CA . PHE A 1 323 ? -10.325 16.140 -6.950 1.00 94.38 323 PHE A CA 1
ATOM 2500 C C . PHE A 1 323 ? -9.947 14.894 -7.759 1.00 94.38 323 PHE A C 1
ATOM 2502 O O . PHE A 1 323 ? -9.347 15.024 -8.821 1.00 94.38 323 PHE A O 1
ATOM 2509 N N . GLN A 1 324 ? -10.321 13.691 -7.313 1.00 93.31 324 GLN A N 1
ATOM 2510 C CA . GLN A 1 324 ? -10.054 12.450 -8.047 1.00 93.31 324 GLN A CA 1
ATOM 2511 C C . GLN A 1 324 ? -10.735 12.436 -9.423 1.00 93.31 324 GLN A C 1
ATOM 2513 O O . GLN A 1 324 ? -10.106 12.030 -10.400 1.00 93.31 324 GLN A O 1
ATOM 2518 N N . VAL A 1 325 ? -11.984 12.903 -9.515 1.00 92.31 325 VAL A N 1
ATOM 2519 C CA . VAL A 1 325 ? -12.715 13.022 -10.785 1.00 92.31 325 VAL A CA 1
ATOM 2520 C C . VAL A 1 325 ? -12.046 14.047 -11.699 1.00 92.31 325 VAL A C 1
ATOM 2522 O O . VAL A 1 325 ? -11.800 13.732 -12.861 1.00 92.31 325 VAL A O 1
ATOM 2525 N N . LEU A 1 326 ? -11.687 15.228 -11.182 1.00 92.44 326 LEU A N 1
ATOM 2526 C CA . LEU A 1 326 ? -10.975 16.260 -11.947 1.00 92.44 326 LEU A CA 1
ATOM 2527 C C . LEU A 1 326 ? -9.642 15.734 -12.494 1.00 92.44 326 LEU A C 1
ATOM 2529 O O . LEU A 1 326 ? -9.389 15.827 -13.690 1.00 92.44 326 LEU A O 1
ATOM 2533 N N . LEU A 1 327 ? -8.828 15.090 -11.652 1.00 90.56 327 LEU A N 1
ATOM 2534 C CA . LEU A 1 327 ? -7.573 14.463 -12.077 1.00 90.56 327 LEU A CA 1
ATOM 2535 C C . LEU A 1 327 ? -7.798 13.347 -13.108 1.00 90.56 327 LEU A C 1
ATOM 2537 O O . LEU A 1 327 ? -6.984 13.170 -14.012 1.00 90.56 327 LEU A O 1
ATOM 2541 N N . GLY A 1 328 ? -8.897 12.596 -12.995 1.00 89.69 328 GLY A N 1
ATOM 2542 C CA . GLY A 1 328 ? -9.287 11.582 -13.974 1.00 89.69 328 GLY A CA 1
ATOM 2543 C C . GLY A 1 328 ? -9.651 12.176 -15.338 1.00 89.69 328 GLY A C 1
ATOM 2544 O O . GLY A 1 328 ? -9.249 11.625 -16.363 1.00 89.69 328 GLY A O 1
ATOM 2545 N N . ILE A 1 329 ? -10.362 13.308 -15.353 1.00 88.69 329 ILE A N 1
ATOM 2546 C CA . ILE A 1 329 ? -10.694 14.060 -16.572 1.00 88.69 329 ILE A CA 1
ATOM 2547 C C . ILE A 1 329 ? -9.415 14.583 -17.230 1.00 88.69 329 ILE A C 1
ATOM 2549 O O . ILE A 1 329 ? -9.200 14.316 -18.410 1.00 88.69 329 ILE A O 1
ATOM 2553 N N . GLU A 1 330 ? -8.532 15.237 -16.472 1.00 88.88 330 GLU A N 1
ATOM 2554 C CA . GLU A 1 330 ? -7.251 15.743 -16.987 1.00 88.88 330 GLU A CA 1
ATOM 2555 C C . GLU A 1 330 ? -6.372 14.616 -17.545 1.00 88.88 330 GLU A C 1
ATOM 2557 O O . GLU A 1 330 ? -5.821 14.725 -18.640 1.00 88.88 330 GLU A O 1
ATOM 2562 N N . ALA A 1 331 ? -6.297 13.476 -16.851 1.00 83.62 331 ALA A N 1
ATOM 2563 C CA . ALA A 1 331 ? -5.572 12.308 -17.344 1.00 83.62 331 ALA A CA 1
ATOM 2564 C C . ALA A 1 331 ? -6.177 11.746 -18.644 1.00 83.62 331 ALA A C 1
ATOM 2566 O O . ALA A 1 331 ? -5.445 11.261 -19.511 1.00 83.62 331 ALA A O 1
ATOM 2567 N N . TRP A 1 332 ? -7.503 11.803 -18.796 1.00 82.69 332 TRP A N 1
ATOM 2568 C CA . TRP A 1 332 ? -8.188 11.374 -20.013 1.00 82.69 332 TRP A CA 1
ATOM 2569 C C . TRP A 1 332 ? -7.941 12.344 -21.175 1.00 82.69 332 TRP A C 1
ATOM 2571 O O . TRP A 1 332 ? -7.543 11.898 -22.251 1.00 82.69 332 TRP A O 1
ATOM 2581 N N . ILE A 1 333 ? -8.088 13.655 -20.954 1.00 83.62 333 ILE A N 1
ATOM 2582 C CA . ILE A 1 333 ? -7.810 14.696 -21.958 1.00 83.62 333 ILE A CA 1
ATOM 2583 C C . ILE A 1 333 ? -6.344 14.637 -22.389 1.00 83.62 333 ILE A C 1
ATOM 2585 O O . ILE A 1 333 ? -6.058 14.617 -23.582 1.00 83.62 333 ILE A O 1
ATOM 2589 N N . GLY A 1 334 ? -5.410 14.531 -21.444 1.00 76.19 334 GLY A N 1
ATOM 2590 C CA . GLY A 1 334 ? -3.987 14.447 -21.761 1.00 76.19 334 GLY A CA 1
ATOM 2591 C C . GLY A 1 334 ? -3.628 13.213 -22.594 1.00 76.19 334 GLY A C 1
ATOM 2592 O O . GLY A 1 334 ? -2.768 13.289 -23.465 1.00 76.19 334 GLY A O 1
ATOM 2593 N N . LYS A 1 335 ? -4.295 12.075 -22.362 1.00 70.44 335 LYS A N 1
ATOM 2594 C CA . LYS A 1 335 ? -4.011 10.821 -23.078 1.00 70.44 335 LYS A CA 1
ATOM 2595 C C . LYS A 1 335 ? -4.736 10.699 -24.424 1.00 70.44 335 LYS A C 1
ATOM 2597 O O . LYS A 1 335 ? -4.198 10.065 -25.327 1.00 70.44 335 LYS A O 1
ATOM 2602 N N . PHE A 1 336 ? -5.949 11.239 -24.547 1.00 66.75 336 PHE A N 1
ATOM 2603 C CA . PHE A 1 336 ? -6.829 11.014 -25.705 1.00 66.75 336 PHE A CA 1
ATOM 2604 C C . PHE A 1 336 ? -7.221 12.291 -26.463 1.00 66.75 336 PHE A C 1
ATOM 2606 O O . PHE A 1 336 ? -7.648 12.196 -27.609 1.00 66.75 336 PHE A O 1
ATOM 2613 N N . GLY A 1 337 ? -7.081 13.472 -25.860 1.00 60.62 337 GLY A N 1
ATOM 2614 C CA . GLY A 1 337 ? -7.496 14.755 -26.436 1.00 60.62 337 GLY A CA 1
ATOM 2615 C C . GLY A 1 337 ? -6.442 15.446 -27.307 1.00 60.62 337 GLY A C 1
ATOM 2616 O O . GLY A 1 337 ? -6.798 16.261 -28.150 1.00 60.62 337 GLY A O 1
ATOM 2617 N N . THR A 1 338 ? -5.157 15.122 -27.148 1.00 59.88 338 THR A N 1
ATOM 2618 C CA . THR A 1 338 ? -4.050 15.790 -27.866 1.00 59.88 338 THR A CA 1
ATOM 2619 C C . THR A 1 338 ? -3.597 15.062 -29.135 1.00 59.88 338 THR A C 1
ATOM 2621 O O . THR A 1 338 ? -2.808 15.611 -29.902 1.00 59.88 338 THR A O 1
ATOM 2624 N N . GLY A 1 339 ? -4.043 13.819 -29.364 1.00 53.62 339 GLY A N 1
ATOM 2625 C CA . GLY A 1 339 ? -3.616 12.998 -30.507 1.00 53.62 339 GLY A CA 1
ATOM 2626 C C . GLY A 1 339 ? -2.119 12.640 -30.530 1.00 53.62 339 GLY A C 1
ATOM 2627 O O . GLY A 1 339 ? -1.656 12.040 -31.497 1.00 53.62 339 GLY A O 1
ATOM 2628 N N . LYS A 1 340 ? -1.359 12.987 -29.481 1.00 48.62 340 LYS A N 1
ATOM 2629 C CA . LYS A 1 340 ? 0.079 12.728 -29.318 1.00 48.62 340 LYS A CA 1
ATOM 2630 C C . LYS A 1 340 ? 0.355 12.218 -27.895 1.00 48.62 340 LYS A C 1
ATOM 2632 O O . LYS A 1 340 ? -0.325 12.652 -26.965 1.00 48.62 340 LYS A O 1
ATOM 2637 N N . PRO A 1 341 ? 1.321 11.308 -27.679 1.00 49.69 341 PRO A N 1
ATOM 2638 C CA . PRO A 1 341 ? 1.734 10.933 -26.328 1.00 49.69 341 PRO A CA 1
ATOM 2639 C C . PRO A 1 341 ? 2.239 12.168 -25.558 1.00 49.69 341 PRO A C 1
ATOM 2641 O O . PRO A 1 341 ? 2.920 13.014 -26.127 1.00 49.69 341 PRO A O 1
ATOM 2644 N N . LEU A 1 342 ? 1.901 12.269 -24.264 1.00 51.84 342 LEU A N 1
ATOM 2645 C CA . LEU A 1 342 ? 2.234 13.420 -23.401 1.00 51.84 342 LEU A CA 1
ATOM 2646 C C . LEU A 1 342 ? 3.741 13.718 -23.319 1.00 51.84 342 LEU A C 1
ATOM 2648 O O . LEU A 1 342 ? 4.107 14.853 -23.038 1.00 51.84 342 LEU A O 1
ATOM 2652 N N . ILE A 1 343 ? 4.589 12.713 -23.558 1.00 50.53 343 ILE A N 1
ATOM 2653 C CA . ILE A 1 343 ? 6.042 12.824 -23.725 1.00 50.53 343 ILE A CA 1
ATOM 2654 C C . ILE A 1 343 ? 6.446 11.739 -24.736 1.00 50.53 343 ILE A C 1
ATOM 2656 O O . ILE A 1 343 ? 6.063 10.576 -24.570 1.00 50.53 343 ILE A O 1
ATOM 2660 N N . GLU A 1 344 ? 7.165 12.111 -25.798 1.00 39.31 344 GLU A N 1
ATOM 2661 C CA . GLU A 1 344 ? 7.818 11.146 -26.690 1.00 39.31 344 GLU A CA 1
ATOM 2662 C C . GLU A 1 344 ? 8.880 10.395 -25.884 1.00 39.31 344 GLU A C 1
ATOM 2664 O O . GLU A 1 344 ? 9.682 11.012 -25.185 1.00 39.31 344 GLU A O 1
ATOM 2669 N N . ALA A 1 345 ? 8.840 9.061 -25.912 1.00 36.84 345 ALA A N 1
ATOM 2670 C CA . ALA A 1 345 ? 9.886 8.258 -25.294 1.00 36.84 345 ALA A CA 1
ATOM 2671 C C . ALA A 1 345 ? 11.205 8.588 -26.005 1.00 36.84 345 ALA A C 1
ATOM 2673 O O . ALA A 1 345 ? 11.349 8.259 -27.182 1.00 36.84 345 ALA A O 1
ATOM 2674 N N . ALA A 1 346 ? 12.090 9.299 -25.304 1.00 35.16 346 ALA A N 1
ATOM 2675 C CA . ALA A 1 346 ? 13.476 9.485 -25.709 1.00 35.16 346 ALA A CA 1
ATOM 2676 C C . ALA A 1 346 ? 14.227 8.151 -25.659 1.00 35.16 346 ALA A C 1
ATOM 2678 O O . ALA A 1 346 ? 13.946 7.362 -24.721 1.00 35.16 346 ALA A O 1
#